Protein AF-A0A1H1GL14-F1 (afdb_monomer_lite)

pLDDT: mean 71.65, std 24.34, range [34.0, 98.81]

Secondary structure (DSSP, 8-state):
----------------------PPPPPPP---------------PPP----------------------------------S-HHHHHHHHHHHHHHHHHGGG----------SS-TTEEEEEETTEEEEEE-TTS----PPPPPPPPEE--EEEEEEEGGGTEEEEEEEESSHHHHHHHHHHHHHHTT-SS-EEEEEEESEEEEEEEETTEEEEEEESSHHHHHHHHHHHHHHTT-SS-EEEEEEEE--EE--

Radius of gyration: 45.16 Å; chains: 1; bounding box: 117×88×80 Å

Foldseek 3Di:
DDDDDDDDDPPPPDPPPPPDPDDDDDDDDDDDDDDDDDDDDDDDDDDDDDDDDDDDDDDDDDDDDDDDDDDDDDDDDDDDDDPVVVVVVVVVVVVVVVVVVVPPDDPPPPPPDPDDPQWDWDDDDPDIDTDGDVPPDPPPPPDPDDWDWQKKKKWWKEQVVQRFIFIDARHRDQVVRQVRRQVRSVVRVHDPIDIQDMDIQWKKWWKDFVPDIHIDIDNDQVVRQVVRQVVCVVVVGHPIDTPDMDHHRIDTPD

Sequence (254 aa):
MDRLIRLAAKVPLANSVFERPARRRPPRPFFNVTRLTLAIAGVIPFSSFAQNANENERQHPQRRGGSKQTGTTKTHSLASNRRDLIVLENLLRSLLVMGAGLLWTGEVHAEGGSCPSGYYPVGGQGTMGCAPLPGSGNQQAPLPPAPQWERRWGAIATDGPNDALGVATDKRSKREASQIAMQDCKSKGGVSCKIDVAYDNQCAAVVVGDGGYNVGNAATVDIAVASGMKTCRDGGLTNCHAYYTACSLPVRIR

Structure (mmCIF, N/CA/C/O backbone):
data_AF-A0A1H1GL14-F1
#
_entry.id   AF-A0A1H1GL14-F1
#
loop_
_atom_site.group_PDB
_atom_site.id
_atom_site.type_symbol
_atom_site.label_atom_id
_atom_site.label_alt_id
_atom_site.label_comp_id
_atom_site.label_asym_id
_atom_site.label_entity_id
_atom_site.label_seq_id
_atom_site.pdbx_PDB_ins_code
_atom_site.Cartn_x
_atom_site.Cartn_y
_atom_site.Cartn_z
_atom_site.occupancy
_atom_site.B_iso_or_equiv
_atom_site.auth_seq_id
_atom_site.auth_comp_id
_atom_site.auth_asym_id
_atom_site.auth_atom_id
_atom_site.pdbx_PDB_model_num
ATOM 1 N N . MET A 1 1 ? -14.575 -54.622 -12.785 1.00 45.69 1 MET A N 1
ATOM 2 C CA . MET A 1 1 ? -13.114 -54.428 -12.707 1.00 45.69 1 MET A CA 1
ATOM 3 C C . MET A 1 1 ? -12.859 -52.945 -12.937 1.00 45.69 1 MET A C 1
ATOM 5 O O . MET A 1 1 ? -13.454 -52.420 -13.865 1.00 45.69 1 MET A O 1
ATOM 9 N N . ASP A 1 2 ? -12.110 -52.325 -12.013 1.00 45.78 2 ASP A N 1
ATOM 10 C CA . ASP A 1 2 ? -11.654 -50.914 -11.905 1.00 45.78 2 ASP A CA 1
ATOM 11 C C . ASP A 1 2 ? -12.734 -49.821 -11.805 1.00 45.78 2 ASP A C 1
ATOM 13 O O . ASP A 1 2 ? -13.469 -49.577 -12.749 1.00 45.78 2 ASP A O 1
ATOM 17 N N . ARG A 1 3 ? -12.996 -49.098 -10.703 1.00 44.38 3 ARG A N 1
ATOM 18 C CA . ARG A 1 3 ? -12.280 -48.679 -9.474 1.00 44.38 3 ARG A CA 1
ATOM 19 C C . ARG A 1 3 ? -11.030 -47.794 -9.670 1.00 44.38 3 ARG A C 1
ATOM 21 O O . ARG A 1 3 ? -9.955 -48.299 -9.943 1.00 44.38 3 ARG A O 1
ATOM 28 N N . LEU A 1 4 ? -11.218 -46.520 -9.277 1.00 46.09 4 LEU A N 1
ATOM 29 C CA . LEU A 1 4 ? -10.314 -45.592 -8.558 1.00 46.09 4 LEU A CA 1
ATOM 30 C C . LEU A 1 4 ? -9.781 -44.364 -9.329 1.00 46.09 4 LEU A C 1
ATOM 32 O O . LEU A 1 4 ? -9.404 -44.456 -10.488 1.00 46.09 4 LEU A O 1
ATOM 36 N N . ILE A 1 5 ? -9.630 -43.263 -8.558 1.00 43.34 5 ILE A N 1
ATOM 37 C CA . ILE A 1 5 ? -8.849 -42.022 -8.807 1.00 43.34 5 ILE A CA 1
ATOM 38 C C . ILE A 1 5 ? -9.656 -40.943 -9.583 1.00 43.34 5 ILE A C 1
ATOM 40 O O . ILE A 1 5 ? -9.925 -41.114 -10.756 1.00 43.34 5 ILE A O 1
ATOM 44 N N . ARG A 1 6 ? -10.117 -39.788 -9.065 1.00 45.19 6 ARG A N 1
ATOM 45 C CA . ARG A 1 6 ? -9.708 -38.875 -7.976 1.00 45.19 6 ARG A CA 1
ATOM 46 C C . ARG A 1 6 ? -10.942 -38.148 -7.410 1.00 45.19 6 ARG A C 1
ATOM 48 O O . ARG A 1 6 ? -11.640 -37.455 -8.147 1.00 45.19 6 ARG A O 1
ATOM 55 N N . LEU A 1 7 ? -11.134 -38.206 -6.091 1.00 40.03 7 LEU A N 1
ATOM 56 C CA . LEU A 1 7 ? -11.800 -37.131 -5.354 1.00 40.03 7 LEU A CA 1
ATOM 57 C C . LEU A 1 7 ? -10.862 -35.915 -5.366 1.00 40.03 7 LEU A C 1
ATOM 59 O O . LEU A 1 7 ? -9.794 -35.959 -4.757 1.00 40.03 7 LEU A O 1
ATOM 63 N N . ALA A 1 8 ? -11.248 -34.836 -6.043 1.00 43.50 8 ALA A N 1
ATOM 64 C CA . ALA A 1 8 ? -10.659 -33.526 -5.799 1.00 43.50 8 ALA A CA 1
ATOM 65 C C . ALA A 1 8 ? -11.376 -32.911 -4.594 1.00 43.50 8 ALA A C 1
ATOM 67 O O . ALA A 1 8 ? -12.577 -32.642 -4.626 1.00 43.50 8 ALA A O 1
ATOM 68 N N . ALA A 1 9 ? -10.618 -32.763 -3.512 1.00 36.88 9 ALA A N 1
ATOM 69 C CA . ALA A 1 9 ? -11.036 -32.187 -2.252 1.00 36.88 9 ALA A CA 1
ATOM 70 C C . ALA A 1 9 ? -11.686 -30.809 -2.455 1.00 36.88 9 ALA A C 1
ATOM 72 O O . ALA A 1 9 ? -11.055 -29.847 -2.891 1.00 36.88 9 ALA A O 1
ATOM 73 N N . LYS A 1 10 ? -12.962 -30.720 -2.085 1.00 39.06 10 LYS A N 1
ATOM 74 C CA . LYS A 1 10 ? -13.626 -29.468 -1.745 1.00 39.06 10 LYS A CA 1
ATOM 75 C C . LYS A 1 10 ? -12.946 -28.967 -0.468 1.00 39.06 10 LYS A C 1
ATOM 77 O O . LYS A 1 10 ? -13.165 -29.542 0.590 1.00 39.06 10 LYS A O 1
ATOM 82 N N . VAL A 1 11 ? -12.083 -27.959 -0.564 1.00 36.91 11 VAL A N 1
ATOM 83 C CA . VAL A 1 11 ? -11.579 -27.244 0.617 1.00 36.91 11 VAL A CA 1
ATOM 84 C C . VAL A 1 11 ? -12.772 -26.497 1.221 1.00 36.91 11 VAL A C 1
ATOM 86 O O . VAL A 1 11 ? -13.319 -25.623 0.543 1.00 36.91 11 VAL A O 1
ATOM 89 N N . PRO A 1 12 ? -13.229 -26.814 2.445 1.00 39.81 12 PRO A N 1
ATOM 90 C CA . PRO A 1 12 ? -14.171 -25.948 3.124 1.00 39.81 12 PRO A CA 1
ATOM 91 C C . PRO A 1 12 ? -13.375 -24.753 3.655 1.00 39.81 12 PRO A C 1
ATOM 93 O O . PRO A 1 12 ? -12.551 -24.890 4.558 1.00 39.81 12 PRO A O 1
ATOM 96 N N . LEU A 1 13 ? -13.604 -23.573 3.076 1.00 43.28 13 LEU A N 1
ATOM 97 C CA . LEU A 1 13 ? -13.304 -22.314 3.751 1.00 43.28 13 LEU A CA 1
ATOM 98 C C . LEU A 1 13 ? -14.154 -22.297 5.023 1.00 43.28 13 LEU A C 1
ATOM 100 O O . LEU A 1 13 ? -15.372 -22.129 4.975 1.00 43.28 13 LEU A O 1
ATOM 104 N N . ALA A 1 14 ? -13.506 -22.576 6.149 1.00 41.88 14 ALA A N 1
ATOM 105 C CA . ALA A 1 14 ? -14.096 -22.472 7.464 1.00 41.88 14 ALA A CA 1
ATOM 106 C C . ALA A 1 14 ? -14.514 -21.014 7.694 1.00 41.88 14 ALA A C 1
ATOM 108 O O . ALA A 1 14 ? -13.683 -20.138 7.921 1.00 41.88 14 ALA A O 1
ATOM 109 N N . ASN A 1 15 ? -15.822 -20.769 7.635 1.00 41.84 15 ASN A N 1
ATOM 110 C CA . ASN A 1 15 ? -16.452 -19.608 8.241 1.00 41.84 15 ASN A CA 1
ATOM 111 C C . ASN A 1 15 ? -16.302 -19.733 9.761 1.00 41.84 15 ASN A C 1
ATOM 113 O O . ASN A 1 15 ? -17.185 -20.248 10.443 1.00 41.84 15 ASN A O 1
ATOM 117 N N . SER A 1 16 ? -15.184 -19.267 10.309 1.00 40.16 16 SER A N 1
ATOM 118 C CA . SER A 1 16 ? -15.118 -18.927 11.726 1.00 40.16 16 SER A CA 1
ATOM 119 C C . SER A 1 16 ? -15.764 -17.555 11.904 1.00 40.16 16 SER A C 1
ATOM 121 O O . SER A 1 16 ? -15.092 -16.522 11.887 1.00 40.16 16 SER A O 1
ATOM 123 N N . VAL A 1 17 ? -17.090 -17.555 12.043 1.00 43.66 17 VAL A N 1
ATOM 124 C CA . VAL A 1 17 ? -17.833 -16.449 12.651 1.00 43.66 17 VAL A CA 1
ATOM 125 C C . VAL A 1 17 ? -17.381 -16.393 14.108 1.00 43.66 17 VAL A C 1
ATOM 127 O O . VAL A 1 17 ? -17.877 -17.114 14.965 1.00 43.66 17 VAL A O 1
ATOM 130 N N . PHE A 1 18 ? -16.344 -15.603 14.369 1.00 34.00 18 PHE A N 1
ATOM 131 C CA . PHE A 1 18 ? -15.931 -15.265 15.721 1.00 34.00 18 PHE A CA 1
ATOM 132 C C . PHE A 1 18 ? -16.788 -14.077 16.158 1.00 34.00 18 PHE A C 1
ATOM 134 O O . PHE A 1 18 ? -16.453 -12.923 15.880 1.00 34.00 18 PHE A O 1
ATOM 141 N N . GLU A 1 19 ? -17.926 -14.362 16.791 1.00 38.59 19 GLU A N 1
ATOM 142 C CA . GLU A 1 19 ? -18.698 -13.365 17.533 1.00 38.59 19 GLU A CA 1
ATOM 143 C C . GLU A 1 19 ? -17.788 -12.763 18.612 1.00 38.59 19 GLU A C 1
ATOM 145 O O . GLU A 1 19 ? -17.478 -13.388 19.628 1.00 38.59 19 GLU A O 1
ATOM 150 N N . ARG A 1 20 ? -17.288 -11.544 18.369 1.00 42.25 20 ARG A N 1
ATOM 151 C CA . ARG A 1 20 ? -16.519 -10.798 19.369 1.00 42.25 20 ARG A CA 1
ATOM 152 C C . ARG A 1 20 ? -17.486 -10.156 20.364 1.00 42.25 20 ARG A C 1
ATOM 154 O O . ARG A 1 20 ? -18.410 -9.465 19.935 1.00 42.25 20 ARG A O 1
ATOM 161 N N . PRO A 1 21 ? -17.251 -10.289 21.679 1.00 39.03 21 PRO A N 1
ATOM 162 C CA . PRO A 1 21 ? -18.040 -9.585 22.676 1.00 39.03 21 PRO A CA 1
ATOM 163 C C . PRO A 1 21 ? -17.803 -8.073 22.566 1.00 39.03 21 PRO A C 1
ATOM 165 O O . PRO A 1 21 ? -16.667 -7.607 22.431 1.00 39.03 21 PRO A O 1
ATOM 168 N N . ALA A 1 22 ? -18.893 -7.307 22.637 1.00 44.31 22 ALA A N 1
ATOM 169 C CA . ALA A 1 22 ? -18.899 -5.851 22.610 1.00 44.31 22 ALA A CA 1
ATOM 170 C C . ALA A 1 22 ? -18.000 -5.273 23.720 1.00 44.31 22 ALA A C 1
ATOM 172 O O . ALA A 1 22 ? -18.361 -5.275 24.900 1.00 44.31 22 ALA A O 1
ATOM 173 N N . ARG A 1 23 ? -16.821 -4.751 23.357 1.00 49.06 23 ARG A N 1
ATOM 174 C CA . ARG A 1 23 ? -15.989 -3.980 24.289 1.00 49.06 23 ARG A CA 1
ATOM 175 C C . ARG A 1 23 ? -16.568 -2.576 24.433 1.00 49.06 23 ARG A C 1
ATOM 177 O O . ARG A 1 23 ? -16.685 -1.830 23.462 1.00 49.06 23 ARG A O 1
ATOM 184 N N . ARG A 1 24 ? -16.917 -2.216 25.668 1.00 42.75 24 ARG A N 1
ATOM 185 C CA . ARG A 1 24 ? -17.293 -0.850 26.049 1.00 42.75 24 ARG A CA 1
ATOM 186 C C . ARG A 1 24 ? -16.090 0.077 25.837 1.00 42.75 24 ARG A C 1
ATOM 188 O O . ARG A 1 24 ? -14.988 -0.233 26.282 1.00 42.75 24 ARG A O 1
ATOM 195 N N . ARG A 1 25 ? -16.307 1.197 25.142 1.00 51.44 25 ARG A N 1
ATOM 196 C CA . ARG A 1 25 ? -15.282 2.219 24.870 1.00 51.44 25 ARG A CA 1
ATOM 197 C C . ARG A 1 25 ? -15.018 3.060 26.131 1.00 51.44 25 ARG A C 1
ATOM 199 O O . ARG A 1 25 ? -15.994 3.469 26.760 1.00 51.44 25 ARG A O 1
ATOM 206 N N . PRO A 1 26 ? -13.760 3.381 26.482 1.00 50.22 26 PRO A N 1
ATOM 207 C CA . PRO A 1 26 ? -13.475 4.450 27.432 1.00 50.22 26 PRO A CA 1
ATOM 208 C C . PRO A 1 26 ? -13.716 5.839 26.797 1.00 50.22 26 PRO A C 1
ATOM 210 O O . PRO A 1 26 ? -13.666 5.977 25.568 1.00 50.22 26 PRO A O 1
ATOM 213 N N . PRO A 1 27 ? -14.001 6.873 27.609 1.00 45.81 27 PRO A N 1
ATOM 214 C CA . PRO A 1 27 ? -14.231 8.233 27.128 1.00 45.81 27 PRO A CA 1
ATOM 215 C C . PRO A 1 27 ? -12.944 8.872 26.582 1.00 45.81 27 PRO A C 1
ATOM 217 O O . PRO A 1 27 ? -11.851 8.670 27.107 1.00 45.81 27 PRO A O 1
ATOM 220 N N . ARG A 1 28 ? -13.091 9.660 25.511 1.00 50.72 28 ARG A N 1
ATOM 221 C CA . ARG A 1 28 ? -12.008 10.413 24.854 1.00 50.72 28 ARG A CA 1
ATOM 222 C C . ARG A 1 28 ? -11.487 11.526 25.779 1.00 50.72 28 ARG A C 1
ATOM 224 O O . ARG A 1 28 ? -12.322 12.255 26.316 1.00 50.72 28 ARG A O 1
ATOM 231 N N . PRO A 1 29 ? -10.168 11.758 25.907 1.00 45.28 29 PRO A N 1
ATOM 232 C CA . PRO A 1 29 ? -9.681 13.016 26.452 1.00 45.28 29 PRO A CA 1
ATOM 233 C C . PRO A 1 29 ? -9.793 14.122 25.392 1.00 45.28 29 PRO A C 1
ATOM 235 O O . PRO A 1 29 ? -9.423 13.954 24.228 1.00 45.28 29 PRO A O 1
ATOM 238 N N . PHE A 1 30 ? -10.344 15.256 25.813 1.00 43.34 30 PHE A N 1
ATOM 239 C CA . PHE A 1 30 ? -10.385 16.504 25.062 1.00 43.34 30 PHE A CA 1
ATOM 240 C C . PHE A 1 30 ? -8.952 17.008 24.828 1.00 43.34 30 PHE A C 1
ATOM 242 O O . PHE A 1 30 ? -8.265 17.388 25.774 1.00 43.34 30 PHE A O 1
ATOM 249 N N . PHE A 1 31 ? -8.502 17.041 23.573 1.00 39.16 31 PHE A N 1
ATOM 250 C CA . PHE A 1 31 ? -7.295 17.774 23.194 1.00 39.16 31 PHE A CA 1
ATOM 251 C C . PHE A 1 31 ? -7.600 19.274 23.228 1.00 39.16 31 PHE A C 1
ATOM 253 O O . PHE A 1 31 ? -8.257 19.813 22.339 1.00 39.16 31 PHE A O 1
ATOM 260 N N . ASN A 1 32 ? -7.140 19.942 24.284 1.00 34.41 32 ASN A N 1
ATOM 261 C CA . ASN A 1 32 ? -7.149 21.394 24.385 1.00 34.41 32 ASN A CA 1
ATOM 262 C C . ASN A 1 32 ? -5.894 21.935 23.684 1.00 34.41 32 ASN A C 1
ATOM 264 O O . ASN A 1 32 ? -4.775 21.738 24.155 1.00 34.41 32 ASN A O 1
ATOM 268 N N . VAL A 1 33 ? -6.076 22.575 22.530 1.00 43.97 33 VAL A N 1
ATOM 269 C CA . VAL A 1 33 ? -4.992 23.169 21.740 1.00 43.97 33 VAL A CA 1
ATOM 270 C C . VAL A 1 33 ? -4.862 24.633 22.147 1.00 43.97 33 VAL A C 1
ATOM 272 O O . VAL A 1 33 ? -5.429 25.508 21.503 1.00 43.97 33 VAL A O 1
ATOM 275 N N . THR A 1 34 ? -4.147 24.919 23.237 1.00 40.31 34 THR A N 1
ATOM 276 C CA . THR A 1 34 ? -3.827 26.308 23.593 1.00 40.31 34 THR A CA 1
ATOM 277 C C . THR A 1 34 ? -2.407 26.439 24.145 1.00 40.31 34 THR A C 1
ATOM 279 O O . THR A 1 34 ? -2.111 25.953 25.229 1.00 40.31 34 THR A O 1
ATOM 282 N N . ARG A 1 35 ? -1.587 27.196 23.399 1.00 44.53 35 ARG A N 1
ATOM 283 C CA . ARG A 1 35 ? -0.352 27.905 23.793 1.00 44.53 35 ARG A CA 1
ATOM 284 C C . ARG A 1 35 ? 0.859 27.085 24.260 1.00 44.53 35 ARG A C 1
ATOM 286 O O . ARG A 1 35 ? 0.954 26.704 25.417 1.00 44.53 35 ARG A O 1
ATOM 293 N N . LEU A 1 36 ? 1.900 27.093 23.423 1.00 37.19 36 LEU A N 1
ATOM 294 C CA . LEU A 1 36 ? 3.250 27.414 23.897 1.00 37.19 36 LEU A CA 1
ATOM 295 C C . LEU A 1 36 ? 4.074 28.073 22.777 1.00 37.19 36 LEU A C 1
ATOM 297 O O . LEU A 1 36 ? 4.782 27.426 22.014 1.00 37.19 36 LEU A O 1
ATOM 301 N N . THR A 1 37 ? 3.949 29.393 22.659 1.00 45.41 37 THR A N 1
ATOM 302 C CA . THR A 1 37 ? 4.993 30.245 22.080 1.00 45.41 37 THR A CA 1
ATOM 303 C C . THR A 1 37 ? 6.067 30.442 23.141 1.00 45.41 37 THR A C 1
ATOM 305 O O . THR A 1 37 ? 5.785 31.067 24.164 1.00 45.41 37 THR A O 1
ATOM 308 N N . LEU A 1 38 ? 7.285 29.958 22.900 1.00 45.41 38 LEU A N 1
ATOM 309 C CA . LEU A 1 38 ? 8.457 30.425 23.632 1.00 45.41 38 LEU A CA 1
ATOM 310 C C . LEU A 1 38 ? 9.633 30.617 22.675 1.00 45.41 38 LEU A C 1
ATOM 312 O O . LEU A 1 38 ? 10.034 29.715 21.944 1.00 45.41 38 LEU A O 1
ATOM 316 N N . ALA A 1 39 ? 10.113 31.854 22.673 1.00 43.16 39 ALA A N 1
ATOM 317 C CA . ALA A 1 39 ? 11.247 32.351 21.927 1.00 43.16 39 ALA A CA 1
ATOM 318 C C . ALA A 1 39 ? 12.559 31.755 22.445 1.00 43.16 39 ALA A C 1
ATOM 320 O O . ALA A 1 39 ? 12.773 31.717 23.654 1.00 43.16 39 ALA A O 1
ATOM 321 N N . ILE A 1 40 ? 13.471 31.411 21.534 1.00 47.56 40 ILE A N 1
ATOM 322 C CA . ILE A 1 40 ? 14.910 31.426 21.811 1.00 47.56 40 ILE A CA 1
ATOM 323 C C . ILE A 1 40 ? 15.598 32.102 20.624 1.00 47.56 40 ILE A C 1
ATOM 325 O O . ILE A 1 40 ? 15.769 31.522 19.554 1.00 47.56 40 ILE A O 1
ATOM 329 N N . ALA A 1 41 ? 15.955 33.367 20.835 1.00 41.12 41 ALA A N 1
ATOM 330 C CA . ALA A 1 41 ? 17.013 34.045 20.107 1.00 41.12 41 ALA A CA 1
ATOM 331 C C . ALA A 1 41 ? 18.356 33.486 20.600 1.00 41.12 41 ALA A C 1
ATOM 333 O O . ALA A 1 41 ? 18.566 33.363 21.806 1.00 41.12 41 ALA A O 1
ATOM 334 N N . GLY A 1 42 ? 19.257 33.137 19.684 1.00 39.47 42 GLY A N 1
ATOM 335 C CA . GLY A 1 42 ? 20.546 32.544 20.035 1.00 39.47 42 GLY A CA 1
ATOM 336 C C . GLY A 1 42 ? 21.455 32.426 18.824 1.00 39.47 42 GLY A C 1
ATOM 337 O O . GLY A 1 42 ? 21.549 31.378 18.198 1.00 39.47 42 GLY A O 1
ATOM 338 N N . VAL A 1 43 ? 22.076 33.550 18.490 1.00 43.22 43 VAL A N 1
ATOM 339 C CA . VAL A 1 43 ? 23.141 33.740 17.504 1.00 43.22 43 VAL A CA 1
ATOM 340 C C . VAL A 1 43 ? 24.323 32.807 17.799 1.00 43.22 43 VAL A C 1
ATOM 342 O O . VAL A 1 43 ? 24.851 32.850 18.906 1.00 43.22 43 VAL A O 1
ATOM 345 N N . ILE A 1 44 ? 24.791 32.031 16.813 1.00 44.88 44 ILE A N 1
ATOM 346 C CA . ILE A 1 44 ? 26.154 31.469 16.808 1.00 44.88 44 ILE A CA 1
ATOM 347 C C . ILE A 1 44 ? 26.746 31.647 15.396 1.00 44.88 44 ILE A C 1
ATOM 349 O O . ILE A 1 44 ? 26.102 31.254 14.420 1.00 44.88 44 ILE A O 1
ATOM 353 N N . PRO A 1 45 ? 27.926 32.284 15.263 1.00 43.97 45 PRO A N 1
ATOM 3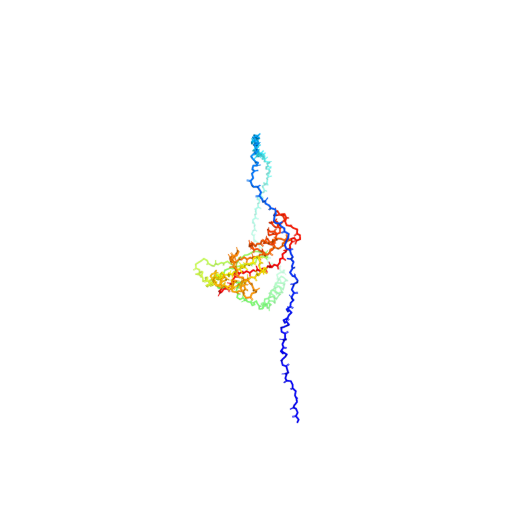54 C CA . PRO A 1 45 ? 28.500 32.666 13.980 1.00 43.97 45 PRO A CA 1
ATOM 355 C C . PRO A 1 45 ? 29.188 31.501 13.258 1.00 43.97 45 PRO A C 1
ATOM 357 O O . PRO A 1 45 ? 29.737 30.583 13.865 1.00 43.97 45 PRO A O 1
ATOM 360 N N . PHE A 1 46 ? 29.171 31.607 11.930 1.00 40.81 46 PHE A N 1
ATOM 361 C CA . PHE A 1 46 ? 29.962 30.832 10.983 1.00 40.81 46 PHE A CA 1
ATOM 362 C C . PHE A 1 46 ? 31.461 31.056 11.226 1.00 40.81 46 PHE A C 1
ATOM 364 O O . PHE A 1 46 ? 31.958 32.168 11.047 1.00 40.81 46 PHE A O 1
ATOM 371 N N . SER A 1 47 ? 32.180 29.989 11.570 1.00 43.25 47 SER A N 1
ATOM 372 C CA . SER A 1 47 ? 33.643 29.966 11.587 1.00 43.25 47 SER A CA 1
ATOM 373 C C . SER A 1 47 ? 34.156 29.215 10.362 1.00 43.25 47 SER A C 1
ATOM 375 O O . SER A 1 47 ? 33.854 28.040 10.160 1.00 43.25 47 SER A O 1
ATOM 377 N N . SER A 1 48 ? 34.924 29.941 9.557 1.00 42.47 48 SER A N 1
ATOM 378 C CA . SER A 1 48 ? 35.684 29.532 8.382 1.00 42.47 48 SER A CA 1
ATOM 379 C C . SER A 1 48 ? 36.451 28.215 8.532 1.00 42.47 48 SER A C 1
ATOM 381 O O . SER A 1 48 ? 37.155 28.009 9.516 1.00 42.47 48 SER A O 1
ATOM 383 N N . PHE A 1 49 ? 36.433 27.396 7.479 1.00 41.22 49 PHE A N 1
ATOM 384 C CA . PHE A 1 49 ? 37.475 26.407 7.204 1.00 41.22 49 PHE A CA 1
ATOM 385 C C . PHE A 1 49 ? 37.881 26.532 5.733 1.00 41.22 49 PHE A C 1
ATOM 387 O O . PHE A 1 49 ? 37.199 26.044 4.835 1.00 41.22 49 PHE A O 1
ATOM 394 N N . ALA A 1 50 ? 38.982 27.237 5.490 1.00 42.16 50 ALA A N 1
ATOM 395 C CA . ALA A 1 50 ? 39.661 27.284 4.205 1.00 42.16 50 ALA A CA 1
ATOM 396 C C . ALA A 1 50 ? 41.163 27.386 4.468 1.00 42.16 50 ALA A C 1
ATOM 398 O O . ALA A 1 50 ? 41.631 28.441 4.877 1.00 42.16 50 ALA A O 1
ATOM 399 N N . GLN A 1 51 ? 41.894 26.295 4.241 1.00 45.38 51 GLN A N 1
ATOM 400 C CA . GLN A 1 51 ? 43.327 26.292 3.938 1.00 45.38 51 GLN A CA 1
ATOM 401 C C . GLN A 1 51 ? 43.746 24.873 3.550 1.00 45.38 51 GLN A C 1
ATOM 403 O O . GLN A 1 51 ? 43.781 23.976 4.387 1.00 45.38 51 GLN A O 1
ATOM 408 N N . ASN A 1 52 ? 44.082 24.672 2.276 1.00 37.38 52 ASN A N 1
ATOM 409 C CA . ASN A 1 52 ? 45.096 23.692 1.909 1.00 37.38 52 ASN A CA 1
ATOM 410 C C . ASN A 1 52 ? 45.715 24.095 0.567 1.00 37.38 52 ASN A C 1
ATOM 412 O O . ASN A 1 52 ? 45.161 23.843 -0.499 1.00 37.38 52 ASN A O 1
ATOM 416 N N . ALA A 1 53 ? 46.855 24.770 0.648 1.00 47.12 53 ALA A N 1
ATOM 417 C CA . ALA A 1 53 ? 47.797 24.939 -0.442 1.00 47.12 53 ALA A CA 1
ATOM 418 C C . ALA A 1 53 ? 49.176 24.703 0.173 1.00 47.12 53 ALA A C 1
ATOM 420 O O . ALA A 1 53 ? 49.561 25.404 1.107 1.00 47.12 53 ALA A O 1
ATOM 421 N N . ASN A 1 54 ? 49.878 23.676 -0.297 1.00 47.84 54 ASN A N 1
ATOM 422 C CA . ASN A 1 54 ? 51.289 23.502 0.003 1.00 47.84 54 ASN A CA 1
ATOM 423 C C . ASN A 1 54 ? 51.999 23.044 -1.272 1.00 47.84 54 ASN A C 1
ATOM 425 O O . ASN A 1 54 ? 51.784 21.934 -1.761 1.00 47.84 54 ASN A O 1
ATOM 429 N N . GLU A 1 55 ? 52.786 23.964 -1.817 1.00 51.41 55 GLU A N 1
ATOM 430 C CA . GLU A 1 55 ? 53.803 23.761 -2.840 1.00 51.41 55 GLU A CA 1
ATOM 431 C C . GLU A 1 55 ? 55.007 23.036 -2.235 1.00 51.41 55 GLU A C 1
ATOM 433 O O . GLU A 1 55 ? 55.420 23.346 -1.119 1.00 51.41 55 GLU A O 1
ATOM 438 N N . ASN A 1 56 ? 55.659 22.157 -3.000 1.00 42.06 56 ASN A N 1
ATOM 439 C CA . ASN A 1 56 ? 57.120 22.157 -2.986 1.00 42.06 56 ASN A CA 1
ATOM 440 C C . ASN A 1 56 ? 57.709 21.504 -4.239 1.00 42.06 56 ASN A C 1
ATOM 442 O O . ASN A 1 56 ? 57.506 20.320 -4.508 1.00 42.06 56 ASN A O 1
ATOM 446 N N . GLU A 1 57 ? 58.489 22.299 -4.961 1.00 46.06 57 GLU A N 1
ATOM 447 C CA . GLU A 1 57 ? 59.474 21.869 -5.943 1.00 46.06 57 GLU A CA 1
ATOM 448 C C . GLU A 1 57 ? 60.704 21.232 -5.267 1.00 46.06 57 GLU A C 1
ATOM 450 O O . GLU A 1 57 ? 61.057 21.593 -4.141 1.00 46.06 57 GLU A O 1
ATOM 455 N N . ARG A 1 58 ? 61.451 20.384 -5.996 1.00 43.91 58 ARG A N 1
ATOM 456 C CA . ARG A 1 58 ? 62.905 20.574 -6.206 1.00 43.91 58 ARG A CA 1
ATOM 457 C C . ARG A 1 58 ? 63.529 19.571 -7.189 1.00 43.91 58 ARG A C 1
ATOM 459 O O . ARG A 1 58 ? 63.071 18.448 -7.354 1.00 43.91 58 ARG A O 1
ATOM 466 N N . GLN A 1 59 ? 64.583 20.056 -7.847 1.00 40.53 59 GLN A N 1
ATOM 467 C CA . GLN A 1 59 ? 65.217 19.612 -9.095 1.00 40.53 59 GLN A CA 1
ATOM 468 C C . GLN A 1 59 ? 66.530 18.797 -8.915 1.00 40.53 59 GLN A C 1
ATOM 470 O O . GLN A 1 59 ? 67.209 18.955 -7.905 1.00 40.53 59 GLN A O 1
ATOM 475 N N . HIS A 1 60 ? 66.941 18.119 -10.014 1.00 40.44 60 HIS A N 1
ATOM 476 C CA . HIS A 1 60 ? 68.322 17.829 -10.521 1.00 40.44 60 HIS A CA 1
ATOM 477 C C . HIS A 1 60 ? 69.242 16.787 -9.807 1.00 40.44 60 HIS A C 1
ATOM 479 O O . HIS A 1 60 ? 68.976 16.475 -8.653 1.00 40.44 60 HIS A O 1
ATOM 485 N N . PRO A 1 61 ? 70.378 16.284 -10.398 1.00 53.84 61 PRO A N 1
ATOM 486 C CA . PRO A 1 61 ? 70.935 16.378 -11.771 1.00 53.84 61 PRO A CA 1
ATOM 487 C C . PRO A 1 61 ? 71.591 15.092 -12.398 1.00 53.84 61 PRO A C 1
ATOM 489 O O . PRO A 1 61 ? 71.628 14.008 -11.832 1.00 53.84 61 PRO A O 1
ATOM 492 N N . GLN A 1 62 ? 72.124 15.308 -13.614 1.00 45.84 62 GLN A N 1
ATOM 493 C CA . GLN A 1 62 ? 72.879 14.508 -14.611 1.00 45.84 62 GLN A CA 1
ATOM 494 C C . GLN A 1 62 ? 74.139 13.698 -14.202 1.00 45.84 62 GLN A C 1
ATOM 496 O O . GLN A 1 62 ? 74.828 14.078 -13.258 1.00 45.84 62 GLN A O 1
ATOM 501 N N . ARG A 1 63 ? 74.590 12.768 -15.087 1.00 39.81 63 ARG A N 1
ATOM 502 C CA . ARG A 1 63 ? 76.024 12.582 -15.465 1.00 39.81 63 ARG A CA 1
ATOM 503 C C . ARG A 1 63 ? 76.280 11.838 -16.802 1.00 39.81 63 ARG A C 1
ATOM 505 O O . ARG A 1 63 ? 75.430 11.117 -17.301 1.00 39.81 63 ARG A O 1
ATOM 512 N N . ARG A 1 64 ? 77.480 12.105 -17.351 1.00 41.88 64 ARG A N 1
ATOM 513 C CA . ARG A 1 64 ? 78.039 11.940 -18.720 1.00 41.88 64 ARG A CA 1
ATOM 514 C C . ARG A 1 64 ? 78.742 10.597 -19.026 1.00 41.88 64 ARG A C 1
ATOM 516 O O . ARG A 1 64 ? 79.301 9.995 -18.117 1.00 41.88 64 ARG A O 1
ATOM 523 N N . GLY A 1 65 ? 78.944 10.346 -20.333 1.00 35.28 65 GLY A N 1
ATOM 524 C CA . GLY A 1 65 ? 80.151 9.741 -20.960 1.00 35.28 65 GLY A CA 1
ATOM 525 C C . GLY A 1 65 ? 79.818 8.584 -21.923 1.00 35.28 65 GLY A C 1
ATOM 526 O O . GLY A 1 65 ? 78.978 7.774 -21.578 1.00 35.28 65 GLY A O 1
ATOM 527 N N . GLY A 1 66 ? 80.356 8.387 -23.136 1.00 34.75 66 GLY A N 1
ATOM 528 C CA . GLY A 1 66 ? 81.369 9.056 -23.962 1.00 34.75 66 GLY A CA 1
ATOM 529 C C . GLY A 1 66 ? 82.312 8.023 -24.632 1.00 34.75 66 GLY A C 1
ATOM 530 O O . GLY A 1 66 ? 82.976 7.305 -23.897 1.00 34.75 66 GLY A O 1
ATOM 531 N N . SER A 1 67 ? 82.467 8.058 -25.978 1.00 34.72 67 SER A N 1
ATOM 532 C CA . SER A 1 67 ? 83.600 7.500 -26.791 1.00 34.72 67 SER A CA 1
ATOM 533 C C . SER A 1 67 ? 83.614 5.965 -27.057 1.00 34.72 67 SER A C 1
ATOM 535 O O . SER A 1 67 ? 83.247 5.215 -26.171 1.00 34.72 67 SER A O 1
ATOM 537 N N . LYS A 1 68 ? 84.068 5.360 -28.178 1.00 36.22 68 LYS A N 1
ATOM 538 C CA . LYS A 1 68 ? 84.688 5.787 -29.456 1.00 36.22 68 LYS A CA 1
ATOM 539 C C . LYS A 1 68 ? 84.673 4.616 -30.479 1.00 36.22 68 LYS A C 1
ATOM 541 O O . LYS A 1 68 ? 84.546 3.459 -30.100 1.00 36.22 68 LYS A O 1
ATOM 546 N N . GLN A 1 69 ? 84.835 4.965 -31.757 1.00 42.59 69 GLN A N 1
ATOM 547 C CA . GLN A 1 69 ? 84.912 4.130 -32.973 1.00 42.59 69 GLN A CA 1
ATOM 548 C C . GLN A 1 69 ? 86.234 3.341 -33.104 1.00 42.59 69 GLN A C 1
ATOM 550 O O . GLN A 1 69 ? 87.228 3.795 -32.548 1.00 42.59 69 GLN A O 1
ATOM 555 N N . THR A 1 70 ? 86.264 2.281 -33.932 1.00 35.28 70 THR A N 1
ATOM 556 C CA . THR A 1 70 ? 87.063 2.181 -35.188 1.00 35.28 70 THR A CA 1
ATOM 557 C C . THR A 1 70 ? 86.879 0.818 -35.879 1.00 35.28 70 THR A C 1
ATOM 559 O O . THR A 1 70 ? 86.891 -0.230 -35.243 1.00 35.28 70 THR A O 1
ATOM 562 N N . GLY A 1 71 ? 86.726 0.834 -37.207 1.00 39.47 71 GLY A N 1
ATOM 563 C CA . GLY A 1 71 ? 86.844 -0.339 -38.078 1.00 39.47 71 GLY A CA 1
ATOM 564 C C . GLY A 1 71 ? 88.154 -0.311 -38.867 1.00 39.47 71 GLY A C 1
ATOM 565 O O . GLY A 1 71 ? 88.811 0.725 -38.926 1.00 39.47 71 GLY A O 1
ATOM 566 N N . THR A 1 72 ? 88.527 -1.428 -39.492 1.00 36.03 72 THR A N 1
ATOM 567 C CA . THR A 1 72 ? 89.330 -1.456 -40.729 1.00 36.03 72 THR A CA 1
ATOM 568 C C . THR A 1 72 ? 89.285 -2.845 -41.369 1.00 36.03 72 THR A C 1
ATOM 570 O O . THR A 1 72 ? 89.527 -3.869 -40.739 1.00 36.03 72 THR A O 1
ATOM 573 N N . THR A 1 73 ? 88.946 -2.835 -42.650 1.00 44.50 73 THR A N 1
ATOM 574 C CA . THR A 1 73 ? 88.937 -3.911 -43.641 1.00 44.50 73 THR A CA 1
ATOM 575 C C . THR A 1 73 ? 90.354 -4.289 -44.073 1.00 44.50 73 THR A C 1
ATOM 577 O O . THR A 1 73 ? 91.213 -3.414 -44.173 1.00 44.50 73 THR A O 1
ATOM 580 N N . LYS A 1 74 ? 90.580 -5.554 -44.459 1.00 38.00 74 LYS A N 1
ATOM 581 C CA . LYS A 1 74 ? 91.542 -5.896 -45.521 1.00 38.00 74 LYS A CA 1
ATOM 582 C C . LYS A 1 74 ? 91.281 -7.270 -46.141 1.00 38.00 74 LYS A C 1
ATOM 584 O O . LYS A 1 74 ? 90.762 -8.184 -45.514 1.00 38.00 74 LYS A O 1
ATOM 589 N N . THR A 1 75 ? 91.605 -7.314 -47.423 1.00 38.72 75 THR A N 1
ATOM 590 C CA . THR A 1 75 ? 91.168 -8.192 -48.509 1.00 38.72 75 THR A CA 1
ATOM 591 C C . THR A 1 75 ? 92.059 -9.418 -48.746 1.00 38.72 75 THR A C 1
ATOM 593 O O . THR A 1 75 ? 93.267 -9.349 -48.557 1.00 38.72 75 THR A O 1
ATOM 596 N N . HIS A 1 76 ? 91.408 -10.487 -49.224 1.00 44.53 76 HIS A N 1
ATOM 597 C CA . HIS A 1 76 ? 91.833 -11.633 -50.051 1.00 44.53 76 HIS A CA 1
ATOM 598 C C . HIS A 1 76 ? 93.326 -11.942 -50.274 1.00 44.53 76 HIS A C 1
ATOM 600 O O . HIS A 1 76 ? 94.069 -11.135 -50.824 1.00 44.53 76 HIS A O 1
ATOM 606 N N . SER A 1 77 ? 93.682 -13.218 -50.072 1.00 38.59 77 SER A N 1
ATOM 607 C CA . SER A 1 77 ? 94.682 -13.903 -50.900 1.00 38.59 77 SER A CA 1
ATOM 608 C C . SER A 1 77 ? 94.371 -15.406 -50.993 1.00 38.59 77 SER A C 1
ATOM 610 O O . SER A 1 77 ? 94.192 -16.074 -49.976 1.00 38.59 77 SER A O 1
ATOM 612 N N . LEU A 1 78 ? 94.246 -15.907 -52.225 1.00 47.09 78 LEU A N 1
ATOM 613 C CA . LEU A 1 78 ? 94.050 -17.314 -52.587 1.00 47.09 78 LEU A CA 1
ATOM 614 C C . LEU A 1 78 ? 95.409 -18.025 -52.593 1.00 47.09 78 LEU A C 1
ATOM 616 O O . LEU A 1 78 ? 96.296 -17.645 -53.352 1.00 47.09 78 LEU A O 1
ATOM 620 N N . ALA A 1 79 ? 95.551 -19.083 -51.796 1.00 43.50 79 ALA A N 1
ATOM 621 C CA . ALA A 1 79 ? 96.657 -20.030 -51.902 1.00 43.50 79 ALA A CA 1
ATOM 622 C C . ALA A 1 79 ? 96.119 -21.457 -51.722 1.00 43.50 79 ALA A C 1
ATOM 624 O O . ALA A 1 79 ? 95.777 -21.884 -50.622 1.00 43.50 79 ALA A O 1
ATOM 625 N N . SER A 1 80 ? 96.021 -22.155 -52.853 1.00 63.69 80 SER A N 1
ATOM 626 C CA . SER A 1 80 ? 95.666 -23.569 -53.002 1.00 63.69 80 SER A CA 1
ATOM 627 C C . SER A 1 80 ? 96.634 -24.468 -52.227 1.00 63.69 80 SER A C 1
ATOM 629 O O . SER A 1 80 ? 97.841 -24.412 -52.473 1.00 63.69 80 SER A O 1
ATOM 631 N N . ASN A 1 81 ? 96.130 -25.287 -51.290 1.00 58.03 81 ASN A N 1
ATOM 632 C CA . ASN A 1 81 ? 96.894 -26.407 -50.727 1.00 58.03 81 ASN A CA 1
ATOM 633 C C . ASN A 1 81 ? 96.030 -27.360 -49.875 1.00 58.03 81 ASN A C 1
ATOM 635 O O . ASN A 1 81 ? 95.647 -26.982 -48.773 1.00 58.03 81 ASN A O 1
ATOM 639 N N . ARG A 1 82 ? 95.795 -28.594 -50.371 1.00 57.53 82 ARG A N 1
ATOM 640 C CA . ARG A 1 82 ? 95.382 -29.893 -49.743 1.00 57.53 82 ARG A CA 1
ATOM 641 C C . ARG A 1 82 ? 94.389 -29.961 -48.556 1.00 57.53 82 ARG A C 1
ATOM 643 O O . ARG A 1 82 ? 93.964 -31.059 -48.213 1.00 57.53 82 ARG A O 1
ATOM 650 N N . ARG A 1 83 ? 93.974 -28.853 -47.950 1.00 54.69 83 ARG A N 1
ATOM 651 C CA . ARG A 1 83 ? 92.966 -28.744 -46.882 1.00 54.69 83 ARG A CA 1
ATOM 652 C C . ARG A 1 83 ? 91.543 -28.703 -47.449 1.00 54.69 83 ARG A C 1
ATOM 654 O O . ARG A 1 83 ? 90.595 -29.005 -46.731 1.00 54.69 83 ARG A O 1
ATOM 661 N N . ASP A 1 84 ? 91.415 -28.415 -48.744 1.00 53.66 84 ASP A N 1
ATOM 662 C CA . ASP A 1 84 ? 90.136 -28.277 -49.445 1.00 53.66 84 ASP A CA 1
ATOM 663 C C . ASP A 1 84 ? 89.346 -29.592 -49.531 1.00 53.66 84 ASP A C 1
ATOM 665 O O . ASP A 1 84 ? 88.121 -29.562 -49.529 1.00 53.66 84 ASP A O 1
ATOM 669 N N . LEU A 1 85 ? 90.012 -30.756 -49.512 1.00 54.84 85 LEU A N 1
ATOM 670 C CA . LEU A 1 85 ? 89.323 -32.052 -49.588 1.00 54.84 85 LEU A CA 1
ATOM 671 C C . LEU A 1 85 ? 88.536 -32.389 -48.303 1.00 54.84 85 LEU A C 1
ATOM 673 O O . LEU A 1 85 ? 87.446 -32.944 -48.380 1.00 54.84 85 LEU A O 1
ATOM 677 N N . ILE A 1 86 ? 89.053 -32.011 -47.126 1.00 60.62 86 ILE A N 1
ATOM 678 C CA . ILE A 1 86 ? 88.398 -32.258 -45.823 1.00 60.62 86 ILE A CA 1
ATOM 679 C C . ILE A 1 86 ? 87.284 -31.230 -45.577 1.00 60.62 86 ILE A C 1
ATOM 681 O O . ILE A 1 86 ? 86.223 -31.554 -45.043 1.00 60.62 86 ILE A O 1
ATOM 685 N N . VAL A 1 87 ? 87.507 -29.981 -45.999 1.00 63.12 87 VAL A N 1
ATOM 686 C CA . VAL A 1 87 ? 86.492 -28.920 -45.935 1.00 63.12 87 VAL A CA 1
ATOM 687 C C . VAL A 1 87 ? 85.319 -29.246 -46.865 1.00 63.12 87 VAL A C 1
ATOM 689 O O . VAL A 1 87 ? 84.176 -29.020 -46.480 1.00 63.12 87 VAL A O 1
ATOM 692 N N . LEU A 1 88 ? 85.569 -29.857 -48.030 1.00 62.16 88 LEU A N 1
ATOM 693 C CA . LEU A 1 88 ? 84.523 -30.292 -48.959 1.00 62.16 88 LEU A CA 1
ATOM 694 C C . LEU A 1 88 ? 83.648 -31.425 -48.391 1.00 62.16 88 LEU A C 1
ATOM 696 O O . LEU A 1 88 ? 82.427 -31.347 -48.509 1.00 62.16 88 LEU A O 1
ATOM 700 N N . GLU A 1 89 ? 84.223 -32.432 -47.719 1.00 67.31 89 GLU A N 1
ATOM 701 C CA . GLU A 1 89 ? 83.427 -33.484 -47.057 1.00 67.31 89 GLU A CA 1
ATOM 702 C C . GLU A 1 89 ? 82.577 -32.938 -45.900 1.00 67.31 89 GLU A C 1
ATOM 704 O O . GLU A 1 89 ? 81.408 -33.304 -45.755 1.00 67.31 89 GLU A O 1
ATOM 709 N N . ASN A 1 90 ? 83.125 -32.017 -45.101 1.00 62.94 90 ASN A N 1
ATOM 710 C CA . ASN A 1 90 ? 82.380 -31.372 -44.019 1.00 62.94 90 ASN A CA 1
ATOM 711 C C . ASN A 1 90 ? 81.304 -30.405 -44.541 1.00 62.94 90 ASN A C 1
ATOM 713 O O . ASN A 1 90 ? 80.239 -30.300 -43.929 1.00 62.94 90 ASN A O 1
ATOM 717 N N . LEU A 1 91 ? 81.527 -29.745 -45.682 1.00 68.12 91 LEU A N 1
ATOM 718 C CA . LEU A 1 91 ? 80.515 -28.933 -46.366 1.00 68.12 91 LEU A CA 1
ATOM 719 C C . LEU A 1 91 ? 79.387 -29.798 -46.939 1.00 68.12 91 LEU A C 1
ATOM 721 O O . LEU A 1 91 ? 78.222 -29.448 -46.774 1.00 68.12 91 LEU A O 1
ATOM 725 N N . LEU A 1 92 ? 79.702 -30.953 -47.533 1.00 70.25 92 LEU A N 1
ATOM 726 C CA . LEU A 1 92 ? 78.707 -31.916 -48.022 1.00 70.25 92 LEU A CA 1
ATOM 727 C C . LEU A 1 92 ? 77.869 -32.510 -46.884 1.00 70.25 92 LEU A C 1
ATOM 729 O O . LEU A 1 92 ? 76.646 -32.586 -46.997 1.00 70.25 92 LEU A O 1
ATOM 733 N N . ARG A 1 93 ? 78.493 -32.865 -45.753 1.00 71.75 93 ARG A N 1
ATOM 734 C CA . ARG A 1 93 ? 77.769 -33.314 -44.551 1.00 71.75 93 ARG A CA 1
ATOM 735 C C . ARG A 1 93 ? 76.903 -32.203 -43.956 1.00 71.75 93 ARG A C 1
ATOM 737 O O . ARG A 1 93 ? 75.767 -32.467 -43.579 1.00 71.75 93 ARG A O 1
ATOM 744 N N . SER A 1 94 ? 77.394 -30.963 -43.930 1.00 67.00 94 SER A N 1
ATOM 745 C CA . SER A 1 94 ? 76.619 -29.805 -43.461 1.00 67.00 94 SER A CA 1
ATOM 746 C C . SER A 1 94 ? 75.427 -29.505 -44.374 1.00 67.00 94 SER A C 1
ATOM 748 O O . SER A 1 94 ? 74.342 -29.216 -43.880 1.00 67.00 94 SER A O 1
ATOM 750 N N . LEU A 1 95 ? 75.589 -29.638 -45.694 1.00 69.06 95 LEU A N 1
ATOM 751 C CA . LEU A 1 95 ? 74.500 -29.499 -46.664 1.00 69.06 95 LEU A CA 1
ATOM 752 C C . LEU A 1 95 ? 73.458 -30.616 -46.527 1.00 69.06 95 LEU A C 1
ATOM 754 O O . LEU A 1 95 ? 72.267 -30.333 -46.605 1.00 69.06 95 LEU A O 1
ATOM 758 N N . LEU A 1 96 ? 73.873 -31.859 -46.261 1.00 66.81 96 LEU A N 1
ATOM 759 C CA . LEU A 1 96 ? 72.947 -32.971 -46.014 1.00 66.81 96 LEU A CA 1
ATOM 760 C C . LEU A 1 96 ? 72.172 -32.811 -44.695 1.00 66.81 96 LEU A C 1
ATOM 762 O O . LEU A 1 96 ? 70.974 -33.080 -44.664 1.00 66.81 96 LEU A O 1
ATOM 766 N N . VAL A 1 97 ? 72.810 -32.319 -43.627 1.00 66.06 97 VAL A N 1
ATOM 767 C CA . VAL A 1 97 ? 72.140 -32.050 -42.338 1.00 66.06 97 VAL A CA 1
ATOM 768 C C . VAL A 1 97 ? 71.197 -30.841 -42.433 1.00 66.06 97 VAL A C 1
ATOM 770 O O . VAL A 1 97 ? 70.086 -30.893 -41.912 1.00 66.06 97 VAL A O 1
ATOM 773 N N . MET A 1 98 ? 71.581 -29.785 -43.158 1.00 62.38 98 MET A N 1
ATOM 774 C CA . MET A 1 98 ? 70.706 -28.637 -43.447 1.00 62.38 98 MET A CA 1
ATOM 775 C C . MET A 1 98 ? 69.540 -29.018 -44.377 1.00 62.38 98 MET A C 1
ATOM 777 O O . MET A 1 98 ? 68.426 -28.535 -44.195 1.00 62.38 98 MET A O 1
ATOM 781 N N . GLY A 1 99 ? 69.770 -29.919 -45.340 1.00 63.94 99 GLY A N 1
ATOM 782 C CA . GLY A 1 99 ? 68.745 -30.439 -46.250 1.00 63.94 99 GLY A CA 1
ATOM 783 C C . GLY A 1 99 ? 67.720 -31.345 -45.561 1.00 63.94 99 GLY A C 1
ATOM 784 O O . GLY A 1 99 ? 66.530 -31.251 -45.849 1.00 63.94 99 GLY A O 1
ATOM 785 N N . ALA A 1 100 ? 68.150 -32.168 -44.601 1.00 61.50 100 ALA A N 1
ATOM 786 C CA . ALA A 1 100 ? 67.253 -33.023 -43.820 1.00 61.50 100 ALA A CA 1
ATOM 787 C C . ALA A 1 100 ? 66.364 -32.233 -42.836 1.00 61.50 100 ALA A C 1
ATOM 789 O O . ALA A 1 100 ? 65.268 -32.682 -42.507 1.00 61.50 100 ALA A O 1
ATOM 790 N N . GLY A 1 101 ? 66.786 -31.035 -42.408 1.00 58.31 101 GLY A N 1
ATOM 791 C CA . GLY A 1 101 ? 65.974 -30.136 -41.577 1.00 58.31 101 GLY A CA 1
ATOM 792 C C . GLY A 1 101 ? 64.808 -29.462 -42.314 1.00 58.31 101 GLY A C 1
ATOM 793 O O . GLY A 1 101 ? 63.865 -29.009 -41.673 1.00 58.31 101 GLY A O 1
ATOM 794 N N . LEU A 1 102 ? 64.831 -29.428 -43.652 1.00 57.75 102 LEU A N 1
ATOM 795 C CA . LEU A 1 102 ? 63.788 -28.801 -44.478 1.00 57.75 102 LEU A CA 1
ATOM 796 C C . LEU A 1 102 ? 62.566 -29.704 -44.733 1.00 57.75 102 LEU A C 1
ATOM 798 O O . LEU A 1 102 ? 61.597 -29.249 -45.332 1.00 57.75 102 LEU A O 1
ATOM 802 N N . LEU A 1 103 ? 62.583 -30.960 -44.272 1.00 54.50 103 LEU A N 1
ATOM 803 C CA . LEU A 1 103 ? 61.485 -31.922 -44.460 1.00 54.50 103 LEU A CA 1
ATOM 804 C C . LEU A 1 103 ? 60.570 -32.078 -43.229 1.00 54.50 103 LEU A C 1
ATOM 806 O O . LEU A 1 103 ? 59.674 -32.916 -43.234 1.00 54.50 103 LEU A O 1
ATOM 810 N N . TRP A 1 104 ? 60.745 -31.244 -42.198 1.00 51.59 104 TRP A N 1
ATOM 811 C CA . TRP A 1 104 ? 59.854 -31.156 -41.033 1.00 51.59 104 TRP A CA 1
ATOM 812 C C . TRP A 1 104 ? 59.063 -29.840 -41.035 1.00 51.59 104 TRP A C 1
ATOM 814 O O . TRP A 1 104 ? 59.141 -29.033 -40.113 1.00 51.59 104 TRP A O 1
ATOM 824 N N . THR A 1 105 ? 58.277 -29.592 -42.080 1.00 58.38 105 THR A N 1
ATOM 825 C CA . THR A 1 105 ? 57.231 -28.565 -42.007 1.00 58.38 105 THR A CA 1
ATOM 826 C C . THR A 1 105 ? 55.974 -29.215 -41.443 1.00 58.38 105 THR A C 1
ATOM 828 O O . THR A 1 105 ? 55.252 -29.900 -42.165 1.00 58.38 105 THR A O 1
ATOM 831 N N . GLY A 1 106 ? 55.731 -29.052 -40.140 1.00 62.88 106 GLY A N 1
ATOM 832 C CA . GLY A 1 106 ? 54.414 -29.336 -39.571 1.00 62.88 106 GLY A CA 1
ATOM 833 C C . GLY A 1 106 ? 53.360 -28.475 -40.269 1.00 62.88 106 GLY A C 1
ATOM 834 O O . GLY A 1 106 ? 53.635 -27.319 -40.597 1.00 62.88 106 GLY A O 1
ATOM 835 N N . GLU A 1 107 ? 52.178 -29.037 -40.525 1.00 54.94 107 GLU A N 1
ATOM 836 C CA . GLU A 1 107 ? 51.049 -28.266 -41.037 1.00 54.94 107 GLU A CA 1
ATOM 837 C C . GLU A 1 107 ? 50.691 -27.186 -40.018 1.00 54.94 107 GLU A C 1
ATOM 839 O O . GLU A 1 107 ? 50.110 -27.446 -38.965 1.00 54.94 107 GLU A O 1
ATOM 844 N N . VAL A 1 108 ? 51.089 -25.953 -40.316 1.00 55.44 108 VAL A N 1
ATOM 845 C CA . VAL A 1 108 ? 50.557 -24.786 -39.630 1.00 55.44 108 VAL A CA 1
ATOM 846 C C . VAL A 1 108 ? 49.188 -24.569 -40.253 1.00 55.44 108 VAL A C 1
ATOM 848 O O . VAL A 1 108 ? 49.069 -23.972 -41.324 1.00 55.44 108 VAL A O 1
ATOM 851 N N . HIS A 1 109 ? 48.151 -25.116 -39.623 1.00 51.91 109 HIS A N 1
ATOM 852 C CA . HIS A 1 109 ? 46.793 -24.695 -39.917 1.00 51.91 109 HIS A CA 1
ATOM 853 C C . HIS A 1 109 ? 46.735 -23.196 -39.621 1.00 51.91 109 HIS A C 1
ATOM 855 O O . HIS A 1 109 ? 46.819 -22.746 -38.479 1.00 51.91 109 HIS A O 1
ATOM 861 N N . ALA A 1 110 ? 46.691 -22.393 -40.681 1.00 41.56 110 ALA A N 1
ATOM 862 C CA . ALA A 1 110 ? 46.322 -20.999 -40.574 1.00 41.56 110 ALA A CA 1
ATOM 863 C C . ALA A 1 110 ? 44.821 -20.973 -40.272 1.00 41.56 110 ALA A C 1
ATOM 865 O O . ALA A 1 110 ? 43.998 -20.800 -41.170 1.00 41.56 110 ALA A O 1
ATOM 866 N N . GLU A 1 111 ? 44.465 -21.214 -39.009 1.00 50.88 111 GLU A N 1
ATOM 867 C CA . GLU A 1 111 ? 43.129 -20.917 -38.511 1.00 50.88 111 GLU A CA 1
ATOM 868 C C . GLU A 1 111 ? 42.899 -19.436 -38.827 1.00 50.88 111 GLU A C 1
ATOM 870 O O . GLU A 1 111 ? 43.692 -18.578 -38.421 1.00 50.88 111 GLU A O 1
ATOM 875 N N . GLY A 1 112 ? 41.871 -19.145 -39.624 1.00 50.72 112 GLY A N 1
ATOM 876 C CA . GLY A 1 112 ? 41.501 -17.786 -40.001 1.00 50.72 112 GLY A CA 1
ATOM 877 C C . GLY A 1 112 ? 41.575 -16.840 -38.802 1.00 50.72 112 GLY A C 1
ATOM 878 O O . GLY A 1 112 ? 41.191 -17.203 -37.692 1.00 50.72 112 GLY A O 1
ATOM 879 N N . GLY A 1 113 ? 42.142 -15.656 -39.047 1.00 58.22 113 GLY A N 1
ATOM 880 C CA . GLY A 1 113 ? 42.610 -14.715 -38.032 1.00 58.22 113 GLY A CA 1
ATOM 881 C C . GLY A 1 113 ? 41.698 -14.537 -36.817 1.00 58.22 113 GLY A C 1
ATOM 882 O O . GLY A 1 113 ? 40.476 -14.605 -36.897 1.00 58.22 113 GLY A O 1
ATOM 883 N N . SER A 1 114 ? 42.326 -14.232 -35.682 1.00 69.38 114 SER A N 1
ATOM 884 C CA . SER A 1 114 ? 41.742 -14.142 -34.336 1.00 69.38 114 SER A CA 1
ATOM 885 C C . SER A 1 114 ? 40.620 -13.105 -34.140 1.00 69.38 114 SER A C 1
ATOM 887 O O . SER A 1 114 ? 40.221 -12.872 -33.002 1.00 69.38 114 SER A O 1
ATOM 889 N N . CYS A 1 115 ? 40.122 -12.468 -35.203 1.00 69.56 115 CYS A N 1
ATOM 890 C CA . CYS A 1 115 ? 39.119 -11.414 -35.145 1.00 69.56 115 CYS A CA 1
ATOM 891 C C . CYS A 1 115 ? 38.025 -11.593 -36.213 1.00 69.56 115 CYS A C 1
ATOM 893 O O . CYS A 1 115 ? 38.336 -11.925 -37.359 1.00 69.56 115 CYS A O 1
ATOM 895 N N . PRO A 1 116 ? 36.745 -11.348 -35.864 1.00 72.25 116 PRO A N 1
ATOM 896 C CA . PRO A 1 116 ? 35.635 -11.397 -36.815 1.00 72.25 116 PRO A CA 1
ATOM 897 C C . PRO A 1 116 ? 35.802 -10.353 -37.931 1.00 72.25 116 PRO A C 1
ATOM 899 O O . PRO A 1 116 ? 36.498 -9.349 -37.766 1.00 72.25 116 PRO A O 1
ATOM 902 N N . SER A 1 117 ? 35.141 -10.573 -39.073 1.00 68.75 117 SER A N 1
ATOM 903 C CA . SER A 1 117 ? 35.189 -9.656 -40.220 1.00 68.75 117 SER A CA 1
ATOM 904 C C . SER A 1 117 ? 34.876 -8.213 -39.803 1.00 68.75 117 SER A C 1
ATOM 906 O O . SER A 1 117 ? 33.868 -7.956 -39.150 1.00 68.75 117 SER A O 1
ATOM 908 N N . GLY A 1 118 ? 35.748 -7.273 -40.180 1.00 66.88 118 GLY A N 1
ATOM 909 C CA . GLY A 1 118 ? 35.662 -5.864 -39.768 1.00 66.88 118 GLY A CA 1
ATOM 910 C C . GLY A 1 118 ? 36.516 -5.499 -38.549 1.00 66.88 118 GLY A C 1
ATOM 911 O O . GLY A 1 118 ? 36.509 -4.338 -38.147 1.00 66.88 118 GLY A O 1
ATOM 912 N N . TYR A 1 119 ? 37.287 -6.443 -37.995 1.00 76.88 119 TYR A N 1
ATOM 913 C CA . TYR A 1 119 ? 38.217 -6.197 -36.893 1.00 76.88 119 TYR A CA 1
ATOM 914 C C . TYR A 1 119 ? 39.637 -6.712 -37.189 1.00 76.88 119 TYR A C 1
ATOM 916 O O . TYR A 1 119 ? 39.813 -7.726 -37.859 1.00 76.88 119 TYR A O 1
ATOM 924 N N . TYR A 1 120 ? 40.654 -6.014 -36.677 1.00 74.31 120 TYR A N 1
ATOM 925 C CA . TYR A 1 120 ? 42.067 -6.389 -36.749 1.00 74.31 120 TYR A CA 1
ATOM 926 C C . TYR A 1 120 ? 42.611 -6.711 -35.347 1.00 74.31 120 TYR A C 1
ATOM 928 O O . TYR A 1 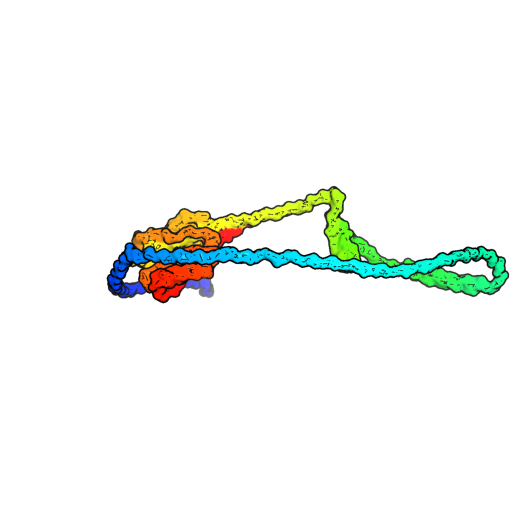120 ? 42.147 -6.121 -34.364 1.00 74.31 120 TYR A O 1
ATOM 936 N N . PRO A 1 121 ? 43.575 -7.640 -35.221 1.00 75.44 121 PRO A N 1
ATOM 937 C CA . PRO A 1 121 ? 44.162 -7.976 -33.931 1.00 75.44 121 PRO A CA 1
ATOM 938 C C . PRO A 1 121 ? 44.988 -6.803 -33.388 1.00 75.44 121 PRO A C 1
ATOM 940 O O . PRO A 1 121 ? 45.816 -6.224 -34.090 1.00 75.44 121 PRO A O 1
ATOM 943 N N . VAL A 1 122 ? 44.777 -6.478 -32.117 1.00 73.69 122 VAL A N 1
ATOM 944 C CA . VAL A 1 122 ? 45.527 -5.486 -31.342 1.00 73.69 122 VAL A CA 1
ATOM 945 C C . VAL A 1 122 ? 46.092 -6.151 -30.098 1.00 73.69 122 VAL A C 1
ATOM 947 O O . VAL A 1 122 ? 45.360 -6.779 -29.336 1.00 73.69 122 VAL A O 1
ATOM 950 N N . GLY A 1 123 ? 47.399 -6.038 -29.882 1.00 69.94 123 GLY A N 1
ATOM 951 C CA . GLY A 1 123 ? 48.041 -6.680 -28.740 1.00 69.94 123 GLY A CA 1
ATOM 952 C C . GLY A 1 123 ? 49.526 -6.953 -28.929 1.00 69.94 123 GLY A C 1
ATOM 953 O O . GLY A 1 123 ? 50.012 -7.074 -30.050 1.00 69.94 123 GLY A O 1
ATOM 954 N N . GLY A 1 124 ? 50.239 -7.066 -27.812 1.00 68.81 124 GLY A N 1
ATOM 955 C CA . GLY A 1 124 ? 51.629 -7.511 -27.715 1.00 68.81 124 GLY A CA 1
ATOM 956 C C . GLY A 1 124 ? 51.811 -8.346 -26.444 1.00 68.81 124 GLY A C 1
ATOM 957 O O . GLY A 1 124 ? 50.994 -8.236 -25.535 1.00 68.81 124 GLY A O 1
ATOM 958 N N . GLN A 1 125 ? 52.836 -9.211 -26.420 1.00 54.00 125 GLN A N 1
ATOM 959 C CA . GLN A 1 125 ? 53.235 -10.123 -25.325 1.00 54.00 125 GLN A CA 1
ATOM 960 C C . GLN A 1 125 ? 52.177 -10.361 -24.219 1.00 54.00 125 GLN A C 1
ATOM 962 O O . GLN A 1 125 ? 52.347 -9.935 -23.080 1.00 54.00 125 GLN A O 1
ATOM 967 N N . GLY A 1 126 ? 51.102 -11.088 -24.551 1.00 57.12 126 GLY A N 1
ATOM 968 C CA . GLY A 1 126 ? 50.210 -11.709 -23.559 1.00 57.12 126 GLY A CA 1
ATOM 969 C C . GLY A 1 126 ? 48.756 -11.230 -23.527 1.00 57.12 126 GLY A C 1
ATOM 970 O O . GLY A 1 126 ? 47.927 -11.924 -22.946 1.00 57.12 126 GLY A O 1
ATOM 971 N N . THR A 1 127 ? 48.403 -10.121 -24.182 1.00 53.69 127 THR A N 1
ATOM 972 C CA . THR A 1 127 ? 47.001 -9.679 -24.323 1.00 53.69 127 THR A CA 1
ATOM 973 C C . THR A 1 127 ? 46.666 -9.421 -25.786 1.00 53.69 127 THR A C 1
ATOM 975 O O . THR A 1 127 ? 47.213 -8.517 -26.407 1.00 53.69 127 THR A O 1
ATOM 978 N N . MET A 1 128 ? 45.766 -10.239 -26.336 1.00 70.75 128 MET A N 1
ATOM 979 C CA . MET A 1 128 ? 45.262 -10.147 -27.711 1.00 70.75 128 MET A CA 1
ATOM 980 C C . MET A 1 128 ? 43.796 -9.700 -27.665 1.00 70.75 128 MET A C 1
ATOM 982 O O . MET A 1 128 ? 42.978 -10.334 -27.000 1.00 70.75 128 MET A O 1
ATOM 986 N N . GLY A 1 129 ? 43.465 -8.611 -28.354 1.00 74.88 129 GLY A N 1
ATOM 987 C CA . GLY A 1 129 ? 42.106 -8.100 -28.539 1.00 74.88 129 GLY A CA 1
ATOM 988 C C . GLY A 1 129 ? 41.835 -7.763 -30.004 1.00 74.88 129 GLY A C 1
ATOM 989 O O . GLY A 1 129 ? 42.726 -7.856 -30.842 1.00 74.88 129 GLY A O 1
ATOM 990 N N . CYS A 1 130 ? 40.608 -7.359 -30.323 1.00 81.50 130 CYS A N 1
ATOM 991 C CA . CYS A 1 130 ? 40.193 -7.004 -31.680 1.00 81.50 130 CYS A CA 1
ATOM 992 C C . CYS A 1 130 ? 39.742 -5.542 -31.730 1.00 81.50 130 CYS A C 1
ATOM 994 O O . CYS A 1 130 ? 38.877 -5.140 -30.953 1.00 81.50 130 CYS A O 1
ATOM 996 N N . ALA A 1 131 ? 40.302 -4.754 -32.648 1.00 76.06 131 ALA A N 1
ATOM 997 C CA . ALA A 1 131 ? 39.912 -3.365 -32.886 1.00 76.06 131 ALA A CA 1
ATOM 998 C C . ALA A 1 131 ? 39.215 -3.217 -34.248 1.00 76.06 131 ALA A C 1
ATOM 1000 O O . ALA A 1 131 ? 39.571 -3.929 -35.184 1.00 76.06 131 ALA A O 1
ATOM 1001 N N . PRO A 1 132 ? 38.217 -2.329 -34.387 1.00 68.00 132 PRO A N 1
ATOM 1002 C CA . PRO A 1 132 ? 37.470 -2.175 -35.634 1.00 68.00 132 PRO A CA 1
ATOM 1003 C C . PRO A 1 132 ? 38.342 -1.566 -36.743 1.00 68.00 132 PRO A C 1
ATOM 1005 O O . PRO A 1 132 ? 39.115 -0.638 -36.488 1.00 68.00 132 PRO A O 1
ATOM 1008 N N . LEU A 1 133 ? 38.212 -2.059 -37.980 1.00 70.19 133 LEU A N 1
ATOM 1009 C CA . LEU A 1 133 ? 38.882 -1.474 -39.143 1.00 70.19 133 LEU A CA 1
ATOM 1010 C C . LEU A 1 133 ? 38.291 -0.077 -39.431 1.00 70.19 133 LEU A C 1
ATOM 1012 O O . LEU A 1 133 ? 37.069 0.074 -39.534 1.00 70.19 133 LEU A O 1
ATOM 1016 N N . PRO A 1 134 ? 39.127 0.962 -39.605 1.00 58.19 134 PRO A N 1
ATOM 1017 C CA . PRO A 1 134 ? 38.647 2.278 -40.003 1.00 58.19 134 PRO A CA 1
ATOM 1018 C C . PRO A 1 134 ? 38.056 2.200 -41.419 1.00 58.19 134 PRO A C 1
ATOM 1020 O O . PRO A 1 134 ? 38.760 1.914 -42.382 1.00 58.19 134 PRO A O 1
ATOM 1023 N N . GLY A 1 135 ? 36.749 2.436 -41.543 1.00 61.53 135 GLY A N 1
ATOM 1024 C CA . GLY A 1 135 ? 36.041 2.472 -42.830 1.00 61.53 135 GLY A CA 1
ATOM 1025 C C . GLY A 1 135 ? 35.271 1.203 -43.207 1.00 61.53 135 GLY A C 1
ATOM 1026 O O . GLY A 1 135 ? 34.448 1.262 -44.118 1.00 61.53 135 GLY A O 1
ATOM 1027 N N . SER A 1 136 ? 35.434 0.083 -42.491 1.00 58.03 136 SER A N 1
ATOM 1028 C CA . SER A 1 136 ? 34.453 -1.004 -42.568 1.00 58.03 136 SER A CA 1
ATOM 1029 C C . SER A 1 136 ? 33.245 -0.592 -41.742 1.00 58.03 136 SER A C 1
ATOM 1031 O O . SER A 1 136 ? 33.348 -0.453 -40.523 1.00 58.03 136 SER A O 1
ATOM 1033 N N . GLY A 1 137 ? 32.134 -0.326 -42.430 1.00 57.53 137 GLY A N 1
ATOM 1034 C CA . GLY A 1 137 ? 30.878 0.102 -41.836 1.00 57.53 137 GLY A CA 1
ATOM 1035 C C . GLY A 1 137 ? 30.593 -0.671 -40.558 1.00 57.53 137 GLY A C 1
ATOM 1036 O O . GLY A 1 137 ? 30.525 -1.897 -40.557 1.00 57.53 137 GLY A O 1
ATOM 1037 N N . ASN A 1 138 ? 30.463 0.092 -39.482 1.00 57.62 138 ASN A N 1
ATOM 1038 C CA . ASN A 1 138 ? 29.971 -0.337 -38.193 1.00 57.62 138 ASN A CA 1
ATOM 1039 C C . ASN A 1 138 ? 28.569 -0.923 -38.438 1.00 57.62 138 ASN A C 1
ATOM 1041 O O . ASN A 1 138 ? 27.564 -0.216 -38.390 1.00 57.62 138 ASN A O 1
ATOM 1045 N N . GLN A 1 139 ? 28.480 -2.206 -38.792 1.00 60.62 139 GLN A N 1
ATOM 1046 C CA . GLN A 1 139 ? 27.229 -2.938 -38.695 1.00 60.62 139 GLN A CA 1
ATOM 1047 C C . GLN A 1 139 ? 27.029 -3.188 -37.204 1.00 60.62 139 GLN A C 1
ATOM 1049 O O . GLN A 1 139 ? 27.226 -4.295 -36.710 1.00 60.62 139 GLN A O 1
ATOM 1054 N N . GLN A 1 140 ? 26.701 -2.121 -36.460 1.00 63.47 140 GLN A N 1
ATOM 1055 C CA . GLN A 1 140 ? 26.078 -2.276 -35.159 1.00 63.47 140 GLN A CA 1
ATOM 1056 C C . GLN A 1 140 ? 24.877 -3.180 -35.402 1.00 63.47 140 GLN A C 1
ATOM 1058 O O . GLN A 1 140 ? 23.915 -2.786 -36.067 1.00 63.47 140 GLN A O 1
ATOM 1063 N N . ALA A 1 141 ? 24.950 -4.404 -34.880 1.00 71.06 141 ALA A N 1
ATOM 1064 C CA . ALA A 1 141 ? 23.765 -5.217 -34.708 1.00 71.06 141 ALA A CA 1
ATOM 1065 C C . ALA A 1 141 ? 22.687 -4.324 -34.065 1.00 71.06 141 ALA A C 1
ATOM 1067 O O . ALA A 1 141 ? 23.027 -3.536 -33.170 1.00 71.06 141 ALA A O 1
ATOM 1068 N N . PRO A 1 142 ? 21.423 -4.382 -34.524 1.00 75.62 142 PRO A N 1
ATOM 1069 C CA . PRO A 1 142 ? 20.365 -3.573 -33.943 1.00 75.62 142 PRO A CA 1
ATOM 1070 C C . PRO A 1 142 ? 20.387 -3.730 -32.423 1.00 75.62 142 PRO A C 1
ATOM 1072 O O . PRO A 1 142 ? 20.337 -4.856 -31.920 1.00 75.62 142 PRO A O 1
ATOM 1075 N N . LEU A 1 143 ? 20.506 -2.617 -31.689 1.00 79.31 143 LEU A N 1
ATOM 1076 C CA . LEU A 1 143 ? 20.410 -2.670 -30.235 1.00 79.31 143 LEU A CA 1
ATOM 1077 C C . LEU A 1 143 ? 19.064 -3.311 -29.867 1.00 79.31 143 LEU A C 1
ATOM 1079 O O . LEU A 1 143 ? 18.044 -2.963 -30.477 1.00 79.31 143 LEU A O 1
ATOM 1083 N N . PRO A 1 144 ? 19.034 -4.240 -28.894 1.00 81.06 144 PRO A N 1
ATOM 1084 C CA . PRO A 1 144 ? 17.776 -4.807 -28.442 1.00 81.06 144 PRO A CA 1
ATOM 1085 C C . PRO A 1 144 ? 16.853 -3.672 -27.970 1.00 81.06 144 PRO A C 1
ATOM 1087 O O . PRO A 1 144 ? 17.337 -2.682 -27.409 1.00 81.06 144 PRO A O 1
ATOM 1090 N N . PRO A 1 145 ? 15.532 -3.779 -28.200 1.00 85.88 145 PRO A N 1
ATOM 1091 C CA . PRO A 1 145 ? 14.596 -2.749 -27.776 1.00 85.88 145 PRO A CA 1
ATOM 1092 C C . PRO A 1 145 ? 14.731 -2.502 -26.271 1.00 85.88 145 PRO A C 1
ATOM 1094 O O . PRO A 1 145 ? 14.868 -3.444 -25.486 1.00 85.88 145 PRO A O 1
ATOM 1097 N N . ALA A 1 146 ? 14.691 -1.228 -25.875 1.00 88.12 146 ALA A N 1
ATOM 1098 C CA . ALA A 1 146 ? 14.769 -0.849 -24.472 1.00 88.12 146 ALA A CA 1
ATOM 1099 C C . ALA A 1 146 ? 13.629 -1.502 -23.670 1.00 88.12 146 ALA A C 1
ATOM 1101 O O . ALA A 1 146 ? 12.505 -1.607 -24.181 1.00 88.12 146 ALA A O 1
ATOM 1102 N N . PRO A 1 147 ? 13.892 -1.919 -22.419 1.00 90.06 147 PRO A N 1
ATOM 1103 C CA . PRO A 1 147 ? 12.870 -2.531 -21.595 1.00 90.06 147 PRO A CA 1
ATOM 1104 C C . PRO A 1 147 ? 11.743 -1.535 -21.321 1.00 90.06 147 PRO A C 1
ATOM 1106 O O . PRO A 1 147 ? 11.991 -0.384 -20.954 1.00 90.06 147 PRO A O 1
ATOM 1109 N N . GLN A 1 148 ? 10.500 -1.980 -21.479 1.00 94.06 148 GLN A N 1
ATOM 1110 C CA . GLN A 1 148 ? 9.325 -1.172 -21.158 1.00 94.06 148 GLN A CA 1
ATOM 1111 C C . GLN A 1 148 ? 8.743 -1.622 -19.824 1.00 94.06 148 GLN A C 1
ATOM 1113 O O . GLN A 1 148 ? 8.536 -2.815 -19.598 1.00 94.06 148 GLN A O 1
ATOM 1118 N N . TRP A 1 149 ? 8.457 -0.659 -18.951 1.00 95.19 149 TRP A N 1
ATOM 1119 C CA . TRP A 1 149 ? 7.919 -0.895 -17.615 1.00 95.19 149 TRP A CA 1
ATOM 1120 C C . TRP A 1 149 ? 6.519 -0.302 -17.495 1.00 95.19 149 TRP A C 1
ATOM 1122 O O . TRP A 1 149 ? 6.296 0.867 -17.807 1.00 95.19 149 TRP A O 1
ATOM 1132 N N . GLU A 1 150 ? 5.579 -1.106 -17.014 1.00 96.06 150 GLU A N 1
ATOM 1133 C CA . GLU A 1 150 ? 4.222 -0.682 -16.696 1.00 96.06 150 GLU A CA 1
ATOM 1134 C C . GLU A 1 150 ? 4.104 -0.424 -15.192 1.00 96.06 150 GLU A C 1
ATOM 1136 O O . GLU A 1 150 ? 4.503 -1.257 -14.373 1.00 96.06 150 GLU A O 1
ATOM 1141 N N . ARG A 1 151 ? 3.528 0.726 -14.825 1.00 96.56 151 ARG A N 1
ATOM 1142 C CA . ARG A 1 151 ? 3.232 1.050 -13.425 1.00 96.56 151 ARG A CA 1
ATOM 1143 C C . ARG A 1 151 ? 2.183 0.089 -12.884 1.00 96.56 151 ARG A C 1
ATOM 1145 O O . ARG A 1 151 ? 1.190 -0.199 -13.556 1.00 96.56 151 ARG A O 1
ATOM 1152 N N . ARG A 1 152 ? 2.363 -0.342 -11.642 1.00 98.25 152 ARG A N 1
ATOM 1153 C CA . ARG A 1 152 ? 1.339 -1.079 -10.900 1.00 98.25 152 ARG A CA 1
ATOM 1154 C C . ARG A 1 152 ? 0.850 -0.245 -9.736 1.00 98.25 152 ARG A C 1
ATOM 1156 O O . ARG A 1 152 ? 1.642 0.383 -9.043 1.00 98.25 152 ARG A O 1
ATOM 1163 N N . TRP A 1 153 ? -0.461 -0.254 -9.547 1.00 98.69 153 TRP A N 1
ATOM 1164 C CA . TRP A 1 153 ? -1.157 0.523 -8.535 1.00 98.69 153 TRP A CA 1
ATOM 1165 C C . TRP A 1 153 ? -1.687 -0.373 -7.425 1.00 98.69 153 TRP A C 1
ATOM 1167 O O . TRP A 1 153 ? -2.296 -1.412 -7.688 1.00 98.69 153 TRP A O 1
ATOM 1177 N N . GLY A 1 154 ? -1.525 0.097 -6.196 1.00 98.69 154 GLY A N 1
ATOM 1178 C CA . GLY A 1 154 ? -2.188 -0.427 -5.018 1.00 98.69 154 GLY A CA 1
ATOM 1179 C C . GLY A 1 154 ? -3.007 0.654 -4.317 1.00 98.69 154 GLY A C 1
ATOM 1180 O O . GLY A 1 154 ? -2.832 1.854 -4.543 1.00 98.69 154 GLY A O 1
ATOM 1181 N N . ALA A 1 155 ? -3.941 0.234 -3.474 1.00 98.81 155 ALA A N 1
ATOM 1182 C CA . ALA A 1 155 ? -4.716 1.135 -2.634 1.00 98.81 155 ALA A CA 1
ATOM 1183 C C . ALA A 1 155 ? -5.145 0.449 -1.341 1.00 98.81 155 ALA A C 1
ATOM 1185 O O . ALA A 1 155 ? -5.301 -0.772 -1.293 1.00 98.81 155 ALA A O 1
ATOM 1186 N N . ILE A 1 156 ? -5.346 1.254 -0.304 1.00 98.81 156 ILE A N 1
ATOM 1187 C CA . ILE A 1 156 ? -5.862 0.825 0.990 1.00 98.81 156 ILE A CA 1
ATOM 1188 C C . ILE A 1 156 ? -7.037 1.727 1.348 1.00 98.81 156 ILE A C 1
ATOM 1190 O O . ILE A 1 156 ? -6.945 2.956 1.256 1.00 98.81 156 ILE A O 1
ATOM 1194 N N . ALA A 1 157 ? -8.138 1.098 1.738 1.00 98.69 157 ALA A N 1
ATOM 1195 C CA . ALA A 1 157 ? -9.315 1.752 2.266 1.00 98.69 157 ALA A CA 1
ATOM 1196 C C . ALA A 1 157 ? -9.623 1.219 3.661 1.00 98.69 157 ALA A C 1
ATOM 1198 O O . ALA A 1 157 ? -9.539 0.013 3.886 1.00 98.69 157 ALA A O 1
ATOM 1199 N N . THR A 1 158 ? -10.041 2.081 4.576 1.00 98.25 158 THR A N 1
ATOM 1200 C CA . THR A 1 158 ? -10.448 1.652 5.915 1.00 98.25 158 THR A CA 1
ATOM 1201 C C . THR A 1 158 ? -11.752 2.291 6.353 1.00 98.25 158 THR A C 1
ATOM 1203 O O . THR A 1 158 ? -12.166 3.341 5.857 1.00 98.25 158 THR A O 1
ATOM 1206 N N . ASP A 1 159 ? -12.389 1.642 7.320 1.00 97.44 159 ASP A N 1
ATOM 1207 C CA . ASP A 1 159 ? -13.441 2.210 8.150 1.00 97.44 159 ASP A CA 1
ATOM 1208 C C . ASP A 1 159 ? -13.083 1.963 9.620 1.00 97.44 159 ASP A C 1
ATOM 1210 O O . ASP A 1 159 ? -13.417 0.924 10.190 1.00 97.44 159 ASP A O 1
ATOM 1214 N N . GLY A 1 160 ? -12.348 2.909 10.215 1.00 90.88 160 GLY A N 1
ATOM 1215 C CA . GLY A 1 160 ? -11.821 2.795 11.579 1.00 90.88 160 GLY A CA 1
ATOM 1216 C C . GLY A 1 160 ? -12.868 2.413 12.637 1.00 90.88 160 GLY A C 1
ATOM 1217 O O . GLY A 1 160 ? -12.615 1.503 13.414 1.00 90.88 160 GLY A O 1
ATOM 1218 N N . PRO A 1 161 ? -14.057 3.046 12.685 1.00 92.31 161 PRO A N 1
ATOM 1219 C CA . PRO A 1 161 ? -15.122 2.662 13.615 1.00 92.31 161 PRO A CA 1
ATOM 1220 C C . PRO A 1 161 ? -15.605 1.208 13.538 1.00 92.31 161 PRO A C 1
ATOM 1222 O O . PRO A 1 161 ? -16.127 0.723 14.543 1.00 92.31 161 PRO A O 1
ATOM 1225 N N . ASN A 1 162 ? -15.477 0.561 12.376 1.00 93.94 162 ASN A N 1
ATOM 1226 C CA . ASN A 1 162 ? -15.945 -0.804 12.116 1.00 93.94 162 ASN A CA 1
ATOM 1227 C C . ASN A 1 162 ? -14.787 -1.805 11.950 1.00 93.94 162 ASN A C 1
ATOM 1229 O O . ASN A 1 162 ? -15.026 -2.943 11.556 1.00 93.94 162 ASN A O 1
ATOM 1233 N N . ASP A 1 163 ? -13.544 -1.385 12.219 1.00 92.88 163 ASP A N 1
ATOM 1234 C CA . ASP A 1 163 ? -12.323 -2.188 12.061 1.00 92.88 163 ASP A CA 1
ATOM 1235 C C . ASP A 1 163 ? -12.205 -2.881 10.684 1.00 92.88 163 ASP A C 1
ATOM 1237 O O . ASP A 1 163 ? -11.621 -3.960 10.552 1.00 92.88 163 ASP A O 1
ATOM 1241 N N . ALA A 1 164 ? -12.754 -2.263 9.632 1.00 97.38 164 ALA A N 1
ATOM 1242 C CA . ALA A 1 164 ? -12.746 -2.829 8.287 1.00 97.38 164 ALA A CA 1
ATOM 1243 C C . ALA A 1 164 ? -11.552 -2.308 7.476 1.00 97.38 164 ALA A C 1
ATOM 1245 O O . ALA A 1 164 ? -11.332 -1.099 7.383 1.00 97.38 164 ALA A O 1
ATOM 1246 N N . LEU A 1 165 ? -10.808 -3.228 6.851 1.00 98.06 165 LEU A N 1
ATOM 1247 C CA . LEU A 1 165 ? -9.655 -2.943 5.990 1.00 98.06 165 LEU A CA 1
ATOM 1248 C C . LEU A 1 165 ? -9.859 -3.555 4.602 1.00 98.06 165 LEU A C 1
ATOM 1250 O O . LEU A 1 165 ? -9.880 -4.778 4.448 1.00 98.06 165 LEU A O 1
ATOM 1254 N N . GLY A 1 166 ? -9.931 -2.699 3.591 1.00 98.50 166 GLY A N 1
ATOM 1255 C CA . GLY A 1 166 ? -9.954 -3.061 2.183 1.00 98.50 166 GLY A CA 1
ATOM 1256 C C . GLY A 1 166 ? -8.638 -2.767 1.480 1.00 98.50 166 GLY A C 1
ATOM 1257 O O . GLY A 1 166 ? -8.025 -1.725 1.713 1.00 98.50 166 GLY A O 1
ATOM 1258 N N . VAL A 1 167 ? -8.203 -3.663 0.599 1.00 9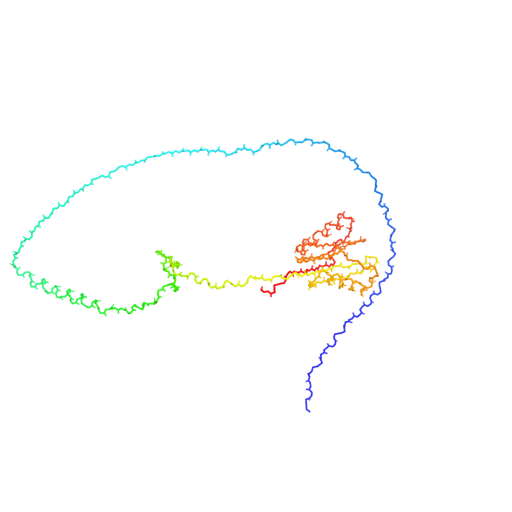8.62 167 VAL A N 1
ATOM 1259 C CA . VAL A 1 167 ? -6.914 -3.552 -0.091 1.00 98.62 167 VAL A CA 1
ATOM 1260 C C . VAL A 1 167 ? -7.027 -3.902 -1.571 1.00 98.62 167 VAL A C 1
ATOM 1262 O O . VAL A 1 167 ? -7.868 -4.690 -1.996 1.00 98.62 167 VAL A O 1
ATOM 1265 N N . ALA A 1 168 ? -6.145 -3.318 -2.372 1.00 98.69 168 ALA A N 1
ATOM 1266 C CA . ALA A 1 168 ? -5.910 -3.709 -3.752 1.00 98.69 168 ALA A CA 1
ATOM 1267 C C . ALA A 1 168 ? -4.417 -3.598 -4.062 1.00 98.69 168 ALA A C 1
ATOM 1269 O O . ALA A 1 168 ? -3.769 -2.645 -3.629 1.00 98.69 168 ALA A O 1
ATOM 1270 N N . THR A 1 169 ? -3.894 -4.543 -4.838 1.00 98.50 169 THR A N 1
ATOM 1271 C CA . THR A 1 169 ? -2.512 -4.553 -5.333 1.00 98.50 169 THR A CA 1
ATOM 1272 C C . THR A 1 169 ? -2.486 -4.895 -6.820 1.00 98.50 169 THR A C 1
ATOM 1274 O O . THR A 1 169 ? -3.446 -5.458 -7.360 1.00 98.50 169 THR A O 1
ATOM 1277 N N . ASP A 1 170 ? -1.388 -4.536 -7.482 1.00 97.62 170 ASP A N 1
ATOM 1278 C CA . ASP A 1 170 ? -1.062 -4.917 -8.861 1.00 97.62 170 ASP A CA 1
ATOM 1279 C C . ASP A 1 170 ? -2.107 -4.526 -9.916 1.00 97.62 170 ASP A C 1
ATOM 1281 O O . ASP A 1 170 ? -2.271 -5.186 -10.944 1.00 97.62 170 ASP A O 1
ATOM 1285 N N . LYS A 1 171 ? -2.820 -3.420 -9.691 1.00 98.50 171 LYS A N 1
ATOM 1286 C CA . LYS A 1 171 ? -3.805 -2.897 -10.646 1.00 98.50 171 LYS A CA 1
ATOM 1287 C C . LYS A 1 171 ? -3.154 -2.028 -11.705 1.00 98.50 171 LYS A C 1
ATOM 1289 O O . LYS A 1 171 ? -2.072 -1.475 -11.509 1.00 98.50 171 LYS A O 1
ATOM 1294 N N . ARG A 1 172 ? -3.818 -1.897 -12.855 1.00 97.19 172 ARG A N 1
ATOM 1295 C CA . ARG A 1 172 ? -3.289 -1.121 -13.990 1.00 97.19 172 ARG A CA 1
ATOM 1296 C C . ARG A 1 172 ? -3.495 0.377 -13.820 1.00 97.19 172 ARG A C 1
ATOM 1298 O O . ARG A 1 172 ? -2.818 1.172 -14.462 1.00 97.19 172 ARG A O 1
ATOM 1305 N N . SER A 1 173 ? -4.417 0.784 -12.949 1.00 98.31 173 SER A N 1
ATOM 1306 C CA . SER A 1 173 ? -4.707 2.196 -12.708 1.00 98.31 173 SER A CA 1
ATOM 1307 C C . SER A 1 173 ? -5.037 2.494 -11.250 1.00 98.31 173 SER A C 1
ATOM 1309 O O . SER A 1 173 ? -5.575 1.651 -10.528 1.00 98.31 173 SER A O 1
ATOM 1311 N N . LYS A 1 174 ? -4.801 3.749 -10.848 1.00 98.50 174 LYS A N 1
ATOM 1312 C CA . LYS A 1 174 ? -5.205 4.281 -9.539 1.00 98.50 174 LYS A CA 1
ATOM 1313 C C . LYS A 1 174 ? -6.698 4.084 -9.280 1.00 98.50 174 LYS A C 1
ATOM 1315 O O . LYS A 1 174 ? -7.086 3.666 -8.197 1.00 98.50 174 LYS A O 1
ATOM 1320 N N . ARG A 1 175 ? -7.535 4.371 -10.286 1.00 98.62 175 ARG A N 1
ATOM 1321 C CA . ARG A 1 175 ? -9.000 4.278 -10.186 1.00 98.62 175 ARG A CA 1
ATOM 1322 C C . ARG A 1 175 ? -9.452 2.849 -9.902 1.00 98.62 175 ARG A C 1
ATOM 1324 O O . ARG A 1 175 ? -10.266 2.645 -9.008 1.00 98.62 175 ARG A O 1
ATOM 1331 N N . GLU A 1 176 ? -8.911 1.884 -10.641 1.00 98.69 176 GLU A N 1
ATOM 1332 C CA . GLU A 1 176 ? -9.193 0.462 -10.437 1.00 98.69 176 GLU A CA 1
ATOM 1333 C C . GLU A 1 176 ? -8.757 0.008 -9.037 1.00 98.69 176 GLU A C 1
ATOM 1335 O O . GLU A 1 176 ? -9.557 -0.585 -8.314 1.00 98.69 176 GLU A O 1
ATOM 1340 N N . ALA A 1 177 ? -7.533 0.356 -8.616 1.00 98.81 177 ALA A N 1
ATOM 1341 C CA . ALA A 1 177 ? -7.034 0.042 -7.277 1.00 98.81 177 ALA A CA 1
ATOM 1342 C C . ALA A 1 177 ? -7.945 0.605 -6.180 1.00 98.81 177 ALA A C 1
ATOM 1344 O O . ALA A 1 177 ? -8.382 -0.131 -5.297 1.00 98.81 177 ALA A O 1
ATOM 1345 N N . SER A 1 178 ? -8.286 1.894 -6.252 1.00 98.81 178 SER A N 1
ATOM 1346 C CA . SER A 1 178 ? -9.148 2.537 -5.259 1.00 98.81 178 SER A CA 1
ATOM 1347 C C . SER A 1 178 ? -10.553 1.938 -5.228 1.00 98.81 178 SER A C 1
ATOM 1349 O O . SER A 1 178 ? -11.101 1.719 -4.151 1.00 98.81 178 SER A O 1
ATOM 1351 N N . GLN A 1 179 ? -11.144 1.636 -6.385 1.00 98.75 179 GLN A N 1
ATOM 1352 C CA . GLN A 1 179 ? -12.468 1.021 -6.436 1.00 98.75 179 GLN A CA 1
ATOM 1353 C C . GLN A 1 179 ? -12.468 -0.369 -5.789 1.00 98.75 179 GLN A C 1
ATOM 1355 O O . GLN A 1 179 ? -13.349 -0.653 -4.979 1.00 98.75 179 GLN A O 1
ATOM 1360 N N . ILE A 1 180 ? -11.476 -1.207 -6.105 1.00 98.81 180 ILE A N 1
ATOM 1361 C CA . ILE A 1 180 ? -11.357 -2.554 -5.536 1.00 98.81 180 ILE A CA 1
ATOM 1362 C C . ILE A 1 180 ? -11.113 -2.480 -4.026 1.00 98.81 180 ILE A C 1
ATOM 1364 O O . ILE A 1 180 ? -11.801 -3.167 -3.279 1.00 98.81 180 ILE A O 1
ATOM 1368 N N . ALA A 1 181 ? -10.229 -1.594 -3.557 1.00 98.81 181 ALA A N 1
ATOM 1369 C CA . ALA A 1 181 ? -9.983 -1.421 -2.125 1.00 98.81 181 ALA A CA 1
ATOM 1370 C C . ALA A 1 181 ? -11.247 -0.965 -1.370 1.00 98.81 181 ALA A C 1
ATOM 1372 O O . ALA A 1 181 ? -11.553 -1.489 -0.302 1.00 98.81 181 ALA A O 1
ATOM 1373 N N . MET A 1 182 ? -12.038 -0.039 -1.930 1.00 98.75 182 MET A N 1
ATOM 1374 C CA . MET A 1 182 ? -13.320 0.356 -1.328 1.00 98.75 182 MET A CA 1
ATOM 1375 C C . MET A 1 182 ? -14.330 -0.796 -1.287 1.00 98.75 182 MET A C 1
ATOM 1377 O O . MET A 1 182 ? -15.042 -0.941 -0.294 1.00 98.75 182 MET A O 1
ATOM 1381 N N . GLN A 1 183 ? -14.423 -1.592 -2.355 1.00 98.69 183 GLN A N 1
ATOM 1382 C CA . GLN A 1 183 ? -15.318 -2.751 -2.407 1.00 98.69 183 GLN A CA 1
ATOM 1383 C C . GLN A 1 183 ? -14.908 -3.814 -1.385 1.00 98.69 183 GLN A C 1
ATOM 1385 O O . GLN A 1 183 ? -15.763 -4.302 -0.651 1.00 98.69 183 GLN A O 1
ATOM 1390 N N . ASP A 1 184 ? -13.613 -4.109 -1.283 1.00 98.69 184 ASP A N 1
ATOM 1391 C CA . ASP A 1 184 ? -13.063 -5.048 -0.306 1.00 98.69 184 ASP A CA 1
ATOM 1392 C C . ASP A 1 184 ? -13.345 -4.579 1.133 1.00 98.69 184 ASP A C 1
ATOM 1394 O O . ASP A 1 184 ? -13.865 -5.346 1.941 1.00 98.69 184 ASP A O 1
ATOM 1398 N N . CYS A 1 185 ? -13.146 -3.288 1.431 1.00 98.69 185 CYS A N 1
ATOM 1399 C CA . CYS A 1 185 ? -13.477 -2.706 2.739 1.00 98.69 185 CYS A CA 1
ATOM 1400 C C . CYS A 1 185 ? -14.963 -2.891 3.087 1.00 98.69 185 CYS A C 1
ATOM 1402 O O . CYS A 1 185 ? -15.296 -3.360 4.176 1.00 98.69 185 CYS A O 1
ATOM 1404 N N . LYS A 1 186 ? -15.862 -2.586 2.142 1.00 98.38 186 LYS A N 1
ATOM 1405 C CA . LYS A 1 186 ? -17.310 -2.753 2.339 1.00 98.38 186 LYS A CA 1
ATOM 1406 C C . LYS A 1 186 ? -17.697 -4.218 2.520 1.00 98.38 186 LYS A C 1
ATOM 1408 O O . LYS A 1 186 ? -18.518 -4.535 3.374 1.00 98.38 186 LYS A O 1
ATOM 1413 N N . SER A 1 187 ? -17.074 -5.119 1.760 1.00 98.31 187 SER A N 1
ATOM 1414 C CA . SER A 1 187 ? -17.320 -6.563 1.865 1.00 98.31 187 SER A CA 1
ATOM 1415 C C . SER A 1 187 ? -16.934 -7.136 3.232 1.00 98.31 187 SER A C 1
ATOM 1417 O O . SER A 1 187 ? -17.522 -8.116 3.679 1.00 98.31 187 SER A O 1
ATOM 1419 N N . LYS A 1 188 ? -15.996 -6.482 3.925 1.00 97.44 188 LYS A N 1
ATOM 1420 C CA . LYS A 1 188 ? -15.527 -6.836 5.270 1.00 97.44 188 LYS A CA 1
ATOM 1421 C C . LYS A 1 188 ? -16.309 -6.146 6.394 1.00 97.44 188 LYS A C 1
ATOM 1423 O O . LYS A 1 188 ? -15.867 -6.167 7.537 1.00 97.44 188 LYS A O 1
ATOM 1428 N N . GLY A 1 189 ? -17.461 -5.547 6.087 1.00 96.81 189 GLY A N 1
ATOM 1429 C CA . GLY A 1 189 ? -18.348 -4.927 7.077 1.00 96.81 189 GLY A CA 1
ATOM 1430 C C . GLY A 1 189 ? -18.124 -3.429 7.295 1.00 96.81 189 GLY A C 1
ATOM 1431 O O . GLY A 1 189 ? -18.749 -2.849 8.179 1.00 96.81 189 GLY A O 1
ATOM 1432 N N . GLY A 1 190 ? -17.272 -2.783 6.494 1.00 97.56 190 GLY A N 1
ATOM 1433 C CA . GLY A 1 190 ? -17.126 -1.330 6.521 1.00 97.56 190 GLY A CA 1
ATOM 1434 C C . GLY A 1 190 ? -18.357 -0.625 5.945 1.00 97.56 190 GLY A C 1
ATOM 1435 O O . GLY A 1 190 ? -18.834 -0.953 4.859 1.00 97.56 190 GLY A O 1
ATOM 1436 N N . VAL A 1 191 ? -18.857 0.382 6.655 1.00 96.62 191 VAL A N 1
ATOM 1437 C CA . VAL A 1 191 ? -20.018 1.195 6.262 1.00 96.62 191 VAL A CA 1
ATOM 1438 C C . VAL A 1 191 ? -19.555 2.501 5.616 1.00 96.62 191 VAL A C 1
ATOM 1440 O O . VAL A 1 191 ? -20.022 2.872 4.539 1.00 96.62 191 VAL A O 1
ATOM 1443 N N . SER A 1 192 ? -18.575 3.158 6.234 1.00 96.50 192 SER A N 1
ATOM 1444 C CA . SER A 1 192 ? -18.030 4.461 5.838 1.00 96.50 192 SER A CA 1
ATOM 1445 C C . SER A 1 192 ? -16.588 4.336 5.343 1.00 96.50 192 SER A C 1
ATOM 1447 O O . SER A 1 192 ? -15.705 5.094 5.742 1.00 96.50 192 SER A O 1
ATOM 1449 N N . CYS A 1 193 ? -16.346 3.360 4.465 1.00 98.06 193 CYS A N 1
ATOM 1450 C CA . CYS A 1 193 ? -15.032 3.114 3.872 1.00 98.06 193 CYS A CA 1
ATOM 1451 C C . CYS A 1 193 ? -14.499 4.337 3.116 1.00 98.06 193 CYS A C 1
ATOM 1453 O O . CYS A 1 193 ? -15.156 4.848 2.204 1.00 98.06 193 CYS A O 1
ATOM 1455 N N . LYS A 1 194 ? -13.268 4.741 3.434 1.00 98.19 194 LYS A N 1
ATOM 1456 C CA . LYS A 1 194 ? -12.526 5.818 2.762 1.00 98.19 194 LYS A CA 1
ATOM 1457 C C . LYS A 1 194 ? -11.171 5.313 2.283 1.00 98.19 194 LYS A C 1
ATOM 1459 O O . LYS A 1 194 ? -10.613 4.409 2.888 1.00 98.19 194 LYS A O 1
ATOM 1464 N N . ILE A 1 195 ? -10.638 5.904 1.217 1.00 98.50 195 ILE A N 1
ATOM 1465 C CA . ILE A 1 195 ? -9.273 5.620 0.755 1.00 98.50 195 ILE A CA 1
ATOM 1466 C C . ILE A 1 195 ? -8.287 6.379 1.637 1.00 98.50 195 ILE A C 1
ATOM 1468 O O . ILE A 1 195 ? -8.318 7.608 1.653 1.00 98.50 195 ILE A O 1
ATOM 1472 N N . ASP A 1 196 ? -7.404 5.659 2.327 1.00 98.19 196 ASP A N 1
ATOM 1473 C CA . ASP A 1 196 ? -6.323 6.274 3.106 1.00 98.19 196 ASP A CA 1
ATOM 1474 C C . ASP A 1 196 ? -5.095 6.525 2.234 1.00 98.19 196 ASP A C 1
ATOM 1476 O O . ASP A 1 196 ? -4.464 7.575 2.325 1.00 98.19 196 ASP A O 1
ATOM 1480 N N . VAL A 1 197 ? -4.772 5.578 1.347 1.00 98.31 197 VAL A N 1
ATOM 1481 C CA . VAL A 1 197 ? -3.660 5.716 0.406 1.00 98.31 197 VAL A CA 1
ATOM 1482 C C . VAL A 1 197 ? -3.957 5.008 -0.909 1.00 98.31 197 VAL A C 1
ATOM 1484 O O . VAL A 1 197 ? -4.555 3.933 -0.951 1.00 98.31 197 VAL A O 1
ATOM 1487 N N . ALA A 1 198 ? -3.499 5.609 -2.001 1.00 98.44 198 ALA A N 1
ATOM 1488 C CA . ALA A 1 198 ? -3.362 4.959 -3.294 1.00 98.44 198 ALA A CA 1
ATOM 1489 C C . ALA A 1 198 ? -1.950 5.249 -3.806 1.00 98.44 198 ALA A C 1
ATOM 1491 O O . ALA A 1 198 ? -1.562 6.413 -3.914 1.00 98.44 198 ALA A O 1
ATOM 1492 N N . TYR A 1 199 ? -1.195 4.191 -4.071 1.00 98.50 199 TYR A N 1
ATOM 1493 C CA . TYR A 1 199 ? 0.244 4.219 -4.310 1.00 98.50 199 TYR A CA 1
ATOM 1494 C C . TYR A 1 199 ? 0.581 3.436 -5.576 1.00 98.50 199 TYR A C 1
ATOM 1496 O O . TYR A 1 199 ? -0.194 2.589 -6.023 1.00 98.50 199 TYR A O 1
ATOM 1504 N N . ASP A 1 200 ? 1.741 3.711 -6.155 1.00 98.31 200 ASP A N 1
ATOM 1505 C CA . ASP A 1 200 ? 2.241 2.985 -7.312 1.00 98.31 200 ASP A CA 1
ATOM 1506 C C . ASP A 1 200 ? 3.755 2.857 -7.271 1.00 98.31 200 ASP A C 1
ATOM 1508 O O . ASP A 1 200 ? 4.437 3.721 -6.722 1.00 98.31 200 ASP A O 1
ATOM 1512 N N . ASN A 1 201 ? 4.265 1.770 -7.850 1.00 97.56 201 ASN A N 1
ATOM 1513 C CA . ASN A 1 201 ? 5.691 1.435 -7.867 1.00 97.56 201 ASN A CA 1
ATOM 1514 C C . ASN A 1 201 ? 6.344 1.483 -6.475 1.00 97.56 201 ASN A C 1
ATOM 1516 O O . ASN A 1 201 ? 7.508 1.853 -6.327 1.00 97.56 201 ASN A O 1
ATOM 1520 N N . GLN A 1 202 ? 5.560 1.152 -5.453 1.00 98.31 202 GLN A N 1
ATOM 1521 C CA . GLN A 1 202 ? 5.874 1.358 -4.045 1.00 98.31 202 GLN A CA 1
ATOM 1522 C C . GLN A 1 202 ? 5.206 0.277 -3.195 1.00 98.31 202 GLN A C 1
ATOM 1524 O O . GLN A 1 202 ? 4.372 -0.502 -3.670 1.00 98.31 202 GLN A O 1
ATOM 1529 N N . CYS A 1 203 ? 5.572 0.256 -1.921 1.00 98.69 203 CYS A N 1
ATOM 1530 C CA . CYS A 1 203 ? 4.973 -0.567 -0.889 1.00 98.69 203 CYS A CA 1
ATOM 1531 C C . CYS A 1 203 ? 4.174 0.292 0.088 1.00 98.69 203 CYS A C 1
ATOM 1533 O O . CYS A 1 203 ? 4.496 1.456 0.311 1.00 98.69 203 CYS A O 1
ATOM 1535 N N . ALA A 1 204 ? 3.148 -0.290 0.694 1.00 98.56 204 ALA A N 1
ATOM 1536 C CA . ALA A 1 204 ? 2.339 0.334 1.724 1.00 98.56 204 ALA A CA 1
ATOM 1537 C C . ALA A 1 204 ? 2.285 -0.532 2.979 1.00 98.56 204 ALA A C 1
ATOM 1539 O O . ALA A 1 204 ? 2.409 -1.757 2.910 1.00 98.56 204 ALA A O 1
ATOM 1540 N N . ALA A 1 205 ? 2.086 0.125 4.116 1.00 98.69 205 ALA A N 1
ATOM 1541 C CA . ALA A 1 205 ? 1.938 -0.497 5.418 1.00 98.69 205 ALA A CA 1
ATOM 1542 C C . ALA A 1 205 ? 0.761 0.126 6.177 1.00 98.69 205 ALA A C 1
ATOM 1544 O O . ALA A 1 205 ? 0.564 1.342 6.156 1.00 98.69 205 ALA A O 1
ATOM 1545 N N . VAL A 1 206 ? 0.005 -0.721 6.869 1.00 98.56 206 VAL A N 1
ATOM 1546 C CA . VAL A 1 206 ? -0.956 -0.336 7.904 1.00 98.56 206 VAL A CA 1
ATOM 1547 C C . VAL A 1 206 ? -0.327 -0.700 9.235 1.00 98.56 206 VAL A C 1
ATOM 1549 O O . VAL A 1 206 ? -0.012 -1.869 9.466 1.00 98.56 206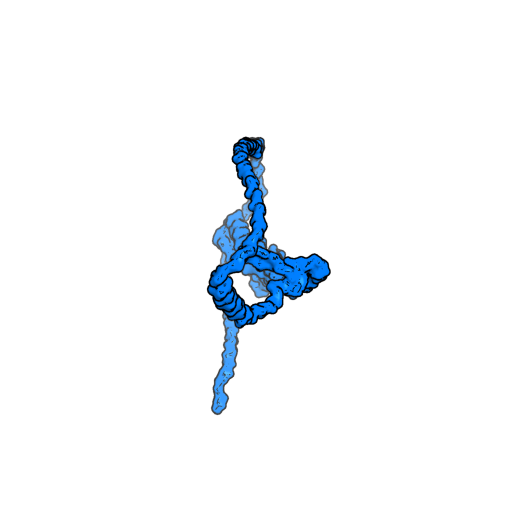 VAL A O 1
ATOM 1552 N N . VAL A 1 207 ? -0.141 0.283 10.105 1.00 98.62 207 VAL A N 1
ATOM 1553 C CA . VAL A 1 207 ? 0.371 0.081 11.462 1.00 98.62 207 VAL A CA 1
ATOM 1554 C C . VAL A 1 207 ? -0.753 0.364 12.441 1.00 98.62 207 VAL A C 1
ATOM 1556 O O . VAL A 1 207 ? -1.396 1.410 12.368 1.00 98.62 207 VAL A O 1
ATOM 1559 N N . VAL A 1 208 ? -0.987 -0.576 13.350 1.00 97.81 208 VAL A N 1
ATOM 1560 C CA . VAL A 1 208 ? -2.041 -0.499 14.364 1.00 97.81 208 VAL A CA 1
ATOM 1561 C C . VAL A 1 208 ? -1.390 -0.411 15.736 1.00 97.81 208 VAL A C 1
ATOM 1563 O O . VAL A 1 208 ? -0.389 -1.078 15.996 1.00 97.81 208 VAL A O 1
ATOM 1566 N N . GLY A 1 209 ? -1.962 0.418 16.602 1.00 97.31 209 GLY A N 1
ATOM 1567 C CA . GLY A 1 209 ? -1.676 0.461 18.030 1.00 97.31 209 GLY A CA 1
ATOM 1568 C C . GLY A 1 209 ? -2.978 0.476 18.825 1.00 97.31 209 GLY A C 1
ATOM 1569 O O . GLY A 1 209 ? -4.077 0.539 18.265 1.00 97.31 209 GLY A O 1
ATOM 1570 N N . ASP A 1 210 ? -2.874 0.434 20.146 1.00 95.62 210 ASP A N 1
ATOM 1571 C CA . ASP A 1 210 ? -4.049 0.482 21.008 1.00 95.62 210 ASP A CA 1
ATOM 1572 C C . ASP A 1 210 ? -4.768 1.826 20.841 1.00 95.62 210 ASP A C 1
ATOM 1574 O O . ASP A 1 210 ? -4.264 2.876 21.231 1.00 95.62 210 ASP A O 1
ATOM 1578 N N . GLY A 1 211 ? -5.967 1.791 20.256 1.00 91.00 211 GLY A N 1
ATOM 1579 C CA . GLY A 1 211 ? -6.812 2.972 20.074 1.00 91.00 211 GLY A CA 1
ATOM 1580 C C . GLY A 1 211 ? -6.639 3.712 18.746 1.00 91.00 211 GLY A C 1
ATOM 1581 O O . GLY A 1 211 ? -7.316 4.722 18.545 1.00 91.00 211 GLY A O 1
ATOM 1582 N N . GLY A 1 212 ? -5.805 3.227 17.820 1.00 94.62 212 GLY A N 1
ATOM 1583 C CA . GLY A 1 212 ? -5.660 3.871 16.516 1.00 94.62 212 GLY A CA 1
ATOM 1584 C C . GLY A 1 212 ? -4.827 3.101 15.498 1.00 94.62 212 GLY A C 1
ATOM 1585 O O . GLY A 1 212 ? -4.220 2.073 15.784 1.00 94.62 212 GLY A O 1
ATOM 1586 N N . TYR A 1 213 ? -4.790 3.635 14.283 1.00 97.00 213 TYR A N 1
ATOM 1587 C CA . TYR A 1 213 ? -3.977 3.116 13.192 1.00 97.00 213 TYR A CA 1
ATOM 1588 C C . TYR A 1 213 ? -3.426 4.269 12.359 1.00 97.00 213 TYR A C 1
ATOM 1590 O O . TYR A 1 213 ? -3.949 5.385 12.379 1.00 97.00 213 TYR A O 1
ATOM 1598 N N . ASN A 1 214 ? -2.375 3.987 11.602 1.00 97.94 214 ASN A N 1
ATOM 1599 C CA . ASN A 1 214 ? -1.918 4.838 10.518 1.00 97.94 214 ASN A CA 1
ATOM 1600 C C . ASN A 1 214 ? -1.644 3.992 9.275 1.00 97.94 214 ASN A C 1
ATOM 1602 O O . ASN A 1 214 ? -1.411 2.784 9.355 1.00 97.94 214 ASN A O 1
ATOM 1606 N N . VAL A 1 215 ? -1.713 4.643 8.119 1.00 98.25 215 VAL A N 1
ATOM 1607 C CA . VAL A 1 215 ? -1.457 4.029 6.820 1.00 98.25 215 VAL A CA 1
ATOM 1608 C C . VAL A 1 215 ? -0.449 4.901 6.093 1.00 98.25 215 VAL A C 1
ATOM 1610 O O . VAL A 1 215 ? -0.600 6.121 6.055 1.00 98.25 215 VAL A O 1
ATOM 1613 N N . GLY A 1 216 ? 0.575 4.282 5.521 1.00 97.75 216 GLY A N 1
ATOM 1614 C CA . GLY A 1 216 ? 1.611 4.984 4.776 1.00 97.75 216 GLY A CA 1
ATOM 1615 C C . GLY A 1 216 ? 2.178 4.132 3.653 1.00 97.75 216 GLY A C 1
ATOM 1616 O O . GLY A 1 216 ? 1.944 2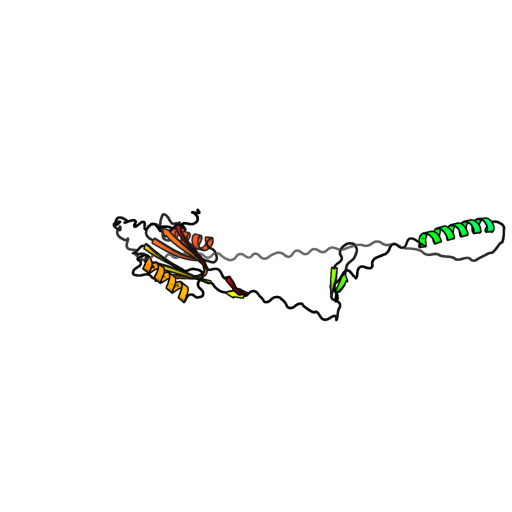.925 3.584 1.00 97.75 216 GLY A O 1
ATOM 1617 N N . ASN A 1 217 ? 2.931 4.771 2.767 1.00 98.56 217 ASN A N 1
ATOM 1618 C CA . ASN A 1 217 ? 3.616 4.132 1.652 1.00 98.56 217 ASN A CA 1
ATOM 1619 C C . ASN A 1 217 ? 5.054 4.636 1.529 1.00 98.56 217 ASN A C 1
ATOM 1621 O O . ASN A 1 217 ? 5.368 5.766 1.896 1.00 98.56 217 ASN A O 1
ATOM 1625 N N . ALA A 1 218 ? 5.927 3.782 1.009 1.00 98.50 218 ALA A N 1
ATOM 1626 C CA . ALA A 1 218 ? 7.327 4.079 0.753 1.00 98.50 218 ALA A CA 1
ATOM 1627 C C . ALA A 1 218 ? 7.869 3.193 -0.377 1.00 98.50 218 ALA A C 1
ATOM 1629 O O . ALA A 1 218 ? 7.198 2.280 -0.851 1.00 98.50 218 ALA A O 1
ATOM 1630 N N . ALA A 1 219 ? 9.110 3.435 -0.799 1.00 97.94 219 ALA A N 1
ATOM 1631 C CA . ALA A 1 219 ? 9.758 2.641 -1.844 1.00 97.94 219 ALA A CA 1
ATOM 1632 C C . ALA A 1 219 ? 9.882 1.144 -1.491 1.00 97.94 219 ALA A C 1
ATOM 1634 O O . ALA A 1 219 ? 9.836 0.303 -2.383 1.00 97.94 219 ALA A O 1
ATOM 1635 N N . THR A 1 220 ? 10.010 0.804 -0.205 1.00 98.44 220 THR A N 1
ATOM 1636 C CA . THR A 1 220 ? 10.127 -0.577 0.286 1.00 98.44 220 THR A CA 1
ATOM 1637 C C . THR A 1 220 ? 9.223 -0.810 1.495 1.00 98.44 220 THR A C 1
ATOM 1639 O O . THR A 1 220 ? 8.788 0.141 2.153 1.00 98.44 220 THR A O 1
ATOM 1642 N N . VAL A 1 221 ? 8.949 -2.082 1.804 1.00 98.56 221 VAL A N 1
ATOM 1643 C CA . VAL A 1 221 ? 8.158 -2.473 2.983 1.00 98.56 221 VAL A CA 1
ATOM 1644 C C . VAL A 1 221 ? 8.806 -1.965 4.268 1.00 98.56 221 VAL A C 1
ATOM 1646 O O . VAL A 1 221 ? 8.119 -1.365 5.089 1.00 98.56 221 VAL A O 1
ATOM 1649 N N . ASP A 1 222 ? 10.120 -2.135 4.417 1.00 98.62 222 ASP A N 1
ATOM 1650 C CA . ASP A 1 222 ? 10.832 -1.778 5.648 1.00 98.62 222 ASP A CA 1
ATOM 1651 C C . ASP A 1 222 ? 10.735 -0.286 5.958 1.00 98.62 222 ASP A C 1
ATOM 1653 O O . ASP A 1 222 ? 10.490 0.096 7.100 1.00 98.62 222 ASP A O 1
ATOM 1657 N N . ILE A 1 223 ? 10.854 0.570 4.937 1.00 98.62 223 ILE A N 1
ATOM 1658 C CA . ILE A 1 223 ? 10.727 2.020 5.113 1.00 98.62 223 ILE A CA 1
ATOM 1659 C C . ILE A 1 223 ? 9.279 2.386 5.458 1.00 98.62 223 ILE A C 1
ATOM 1661 O O . ILE A 1 223 ? 9.055 3.203 6.353 1.00 98.62 223 ILE A O 1
ATOM 1665 N N . ALA A 1 224 ? 8.293 1.770 4.795 1.00 98.50 224 ALA A N 1
ATOM 1666 C CA . ALA A 1 224 ? 6.878 2.024 5.069 1.00 98.50 224 ALA A CA 1
ATOM 1667 C C . ALA A 1 224 ? 6.509 1.624 6.507 1.00 98.50 224 ALA A C 1
ATOM 1669 O O . ALA A 1 224 ? 5.866 2.392 7.222 1.00 98.50 224 ALA A O 1
ATOM 1670 N N . VAL A 1 225 ? 6.972 0.454 6.958 1.00 98.81 225 VAL A N 1
ATOM 1671 C CA . VAL A 1 225 ? 6.762 -0.030 8.326 1.00 98.81 225 VAL A CA 1
ATOM 1672 C C . VAL A 1 225 ? 7.513 0.837 9.329 1.00 98.81 225 VAL A C 1
ATOM 1674 O O . VAL A 1 225 ? 6.910 1.271 10.304 1.00 98.81 225 VAL A O 1
ATOM 1677 N N . ALA A 1 226 ? 8.793 1.141 9.108 1.00 98.75 226 ALA A N 1
ATOM 1678 C CA . ALA A 1 226 ? 9.573 1.974 10.021 1.00 98.75 226 ALA A CA 1
ATOM 1679 C C . ALA A 1 226 ? 8.943 3.364 10.196 1.00 98.75 226 ALA A C 1
ATOM 1681 O O . ALA A 1 226 ? 8.811 3.847 11.323 1.00 98.75 226 ALA A O 1
ATOM 1682 N N . SER A 1 227 ? 8.490 3.973 9.097 1.00 98.56 227 SER A N 1
ATOM 1683 C CA . SER A 1 227 ? 7.774 5.248 9.123 1.00 98.56 227 SER A CA 1
ATOM 1684 C C . SER A 1 227 ? 6.450 5.136 9.882 1.00 98.56 227 SER A C 1
ATOM 1686 O O . SER A 1 227 ? 6.225 5.921 10.801 1.00 98.56 227 SER A O 1
ATOM 1688 N N . GLY A 1 228 ? 5.616 4.134 9.586 1.00 98.50 228 GLY A N 1
ATOM 1689 C CA . GLY A 1 228 ? 4.336 3.946 10.275 1.00 98.50 228 GLY A CA 1
ATOM 1690 C C . GLY A 1 228 ? 4.485 3.614 11.765 1.00 98.50 228 GLY A C 1
ATOM 1691 O O . GLY A 1 228 ? 3.722 4.102 12.600 1.00 98.50 228 GLY A O 1
ATOM 1692 N N . MET A 1 229 ? 5.509 2.842 12.135 1.00 98.69 229 MET A N 1
ATOM 1693 C CA . MET A 1 229 ? 5.849 2.539 13.529 1.00 98.69 229 MET A CA 1
ATOM 1694 C C . MET A 1 229 ? 6.297 3.792 14.276 1.00 98.69 229 MET A C 1
ATOM 1696 O O . MET A 1 229 ? 5.880 3.997 15.417 1.00 98.69 229 MET A O 1
ATOM 1700 N N . LYS A 1 230 ? 7.101 4.650 13.636 1.00 98.50 230 LYS A N 1
ATOM 1701 C CA . LYS A 1 230 ? 7.474 5.955 14.187 1.00 98.50 230 LYS A CA 1
ATOM 1702 C C . LYS A 1 230 ? 6.235 6.827 14.396 1.00 98.50 230 LYS A C 1
ATOM 1704 O O . LYS A 1 230 ? 6.019 7.287 15.508 1.00 98.50 230 LYS A O 1
ATOM 1709 N N . THR A 1 231 ? 5.378 6.971 13.384 1.00 98.38 231 THR A N 1
ATOM 1710 C CA . THR A 1 231 ? 4.124 7.736 13.485 1.00 98.38 231 THR A CA 1
ATOM 1711 C C . THR A 1 231 ? 3.205 7.210 14.588 1.00 98.38 231 THR A C 1
ATOM 1713 O O . THR A 1 231 ? 2.610 7.997 15.316 1.00 98.38 231 THR A O 1
ATOM 1716 N N . CYS A 1 232 ? 3.110 5.889 14.749 1.00 98.38 232 CYS A N 1
ATOM 1717 C CA . CYS A 1 232 ? 2.312 5.268 15.805 1.00 98.38 232 CYS A CA 1
ATOM 1718 C C . CYS A 1 232 ? 2.823 5.649 17.206 1.00 98.38 232 CYS A C 1
ATOM 1720 O O . CYS A 1 232 ? 2.042 6.087 18.050 1.00 98.38 232 CYS A O 1
ATOM 1722 N N . ARG A 1 233 ? 4.141 5.542 17.430 1.00 97.69 233 ARG A N 1
ATOM 1723 C CA . ARG A 1 233 ? 4.781 5.870 18.716 1.00 97.69 233 ARG A CA 1
ATOM 1724 C C . ARG A 1 233 ? 4.753 7.365 19.017 1.00 97.69 233 ARG A C 1
ATOM 1726 O O . ARG A 1 233 ? 4.422 7.745 20.133 1.00 97.69 233 ARG A O 1
ATOM 1733 N N . ASP A 1 234 ? 5.050 8.202 18.027 1.00 97.94 234 ASP A N 1
ATOM 1734 C CA . ASP A 1 234 ? 5.008 9.663 18.162 1.00 97.94 234 ASP A CA 1
ATOM 1735 C C . ASP A 1 234 ? 3.581 10.161 18.437 1.00 97.94 234 ASP A C 1
ATOM 1737 O O . ASP A 1 234 ? 3.388 11.167 19.114 1.00 97.94 234 ASP A O 1
ATOM 1741 N N . GLY A 1 235 ? 2.573 9.429 17.951 1.00 96.75 235 GLY A N 1
ATOM 1742 C CA . GLY A 1 235 ? 1.164 9.646 18.275 1.00 96.75 235 GLY A CA 1
ATOM 1743 C C . GLY A 1 235 ? 0.753 9.191 19.681 1.00 96.75 235 GLY A C 1
ATOM 1744 O O . GLY A 1 235 ? -0.410 9.351 20.043 1.00 96.75 235 GLY A O 1
ATOM 1745 N N . GLY A 1 236 ? 1.671 8.620 20.469 1.00 97.19 236 GLY A N 1
ATOM 1746 C CA . GLY A 1 236 ? 1.420 8.167 21.838 1.00 97.19 236 GLY A CA 1
ATOM 1747 C C . GLY A 1 236 ? 0.667 6.839 21.951 1.00 97.19 236 GLY A C 1
ATOM 1748 O O . GLY A 1 236 ? 0.171 6.523 23.031 1.00 97.19 236 GLY A O 1
ATOM 1749 N N . LEU A 1 237 ? 0.557 6.061 20.867 1.00 96.94 237 LEU A N 1
ATOM 1750 C CA . LEU A 1 237 ? -0.105 4.755 20.893 1.00 96.94 237 LEU A CA 1
ATOM 1751 C C . LEU A 1 237 ? 0.831 3.670 21.447 1.00 96.94 237 LEU A C 1
ATOM 1753 O O . LEU A 1 237 ? 2.037 3.664 21.189 1.00 96.94 237 LEU A O 1
ATOM 1757 N N . THR A 1 238 ? 0.261 2.712 22.176 1.00 97.25 238 THR A N 1
ATOM 1758 C CA . THR A 1 238 ? 0.963 1.522 22.681 1.00 97.25 238 THR A CA 1
ATOM 1759 C C . THR A 1 238 ? 0.729 0.316 21.775 1.00 97.25 238 THR A C 1
ATOM 1761 O O . THR A 1 238 ? -0.149 0.337 20.916 1.00 97.25 238 THR A O 1
ATOM 1764 N N . ASN A 1 239 ? 1.542 -0.738 21.925 1.00 97.31 239 ASN A N 1
ATOM 1765 C CA . ASN A 1 239 ? 1.431 -1.981 21.145 1.00 97.31 239 ASN A CA 1
ATOM 1766 C C . ASN A 1 239 ? 1.429 -1.780 19.616 1.00 97.31 239 ASN A C 1
ATOM 1768 O O . ASN A 1 239 ? 0.802 -2.537 18.876 1.00 97.31 239 ASN A O 1
ATOM 1772 N N . CYS A 1 240 ? 2.166 -0.772 19.139 1.00 98.25 240 CYS A N 1
ATOM 1773 C CA . CYS A 1 240 ? 2.359 -0.515 17.716 1.00 98.25 240 CYS A CA 1
ATOM 1774 C C . CYS A 1 240 ? 2.967 -1.735 17.015 1.00 98.25 240 CYS A C 1
ATOM 1776 O O . CYS A 1 240 ? 4.045 -2.192 17.402 1.00 98.25 240 CYS A O 1
ATOM 1778 N N . HIS A 1 241 ? 2.315 -2.223 15.966 1.00 98.31 241 HIS A N 1
ATOM 1779 C CA . HIS A 1 241 ? 2.821 -3.289 15.105 1.00 98.31 241 HIS A CA 1
ATOM 1780 C C . HIS A 1 241 ? 2.299 -3.127 13.674 1.00 98.31 241 HIS A C 1
ATOM 1782 O O . HIS A 1 241 ? 1.242 -2.538 13.436 1.00 98.31 241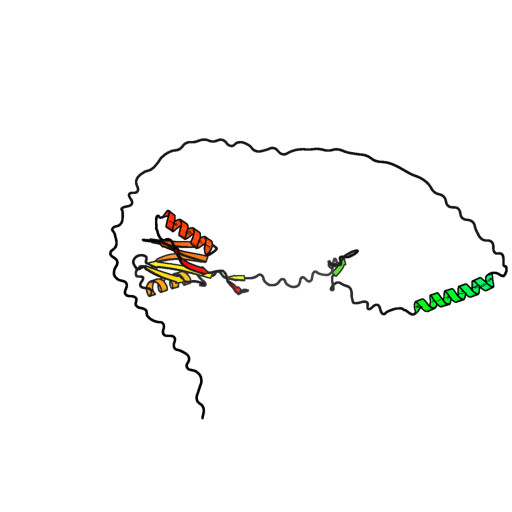 HIS A O 1
ATOM 1788 N N . ALA A 1 242 ? 3.044 -3.653 12.701 1.00 98.19 242 ALA A N 1
ATOM 1789 C CA . ALA A 1 242 ? 2.564 -3.735 11.328 1.00 98.19 242 ALA A CA 1
ATOM 1790 C C . ALA A 1 242 ? 1.414 -4.749 11.253 1.00 98.19 242 ALA A C 1
ATOM 1792 O O . ALA A 1 242 ? 1.589 -5.920 11.581 1.00 98.19 242 ALA A O 1
ATOM 1793 N N . TYR A 1 243 ? 0.244 -4.285 10.827 1.00 97.94 243 TYR A N 1
ATOM 1794 C CA . TYR A 1 243 ? -0.956 -5.100 10.659 1.00 97.94 243 TYR A CA 1
ATOM 1795 C C . TYR A 1 243 ? -1.083 -5.643 9.234 1.00 97.94 243 TYR A C 1
ATOM 1797 O O . TYR A 1 243 ? -1.488 -6.783 9.024 1.00 97.94 243 TYR A O 1
ATOM 1805 N N . TYR A 1 244 ? -0.717 -4.831 8.243 1.00 98.31 244 TYR A N 1
ATOM 1806 C CA . TYR A 1 244 ? -0.745 -5.219 6.837 1.00 98.31 244 TYR A CA 1
ATOM 1807 C C . TYR A 1 244 ? 0.399 -4.558 6.084 1.00 98.31 244 TYR A C 1
ATOM 1809 O O . TYR A 1 244 ? 0.691 -3.386 6.316 1.00 98.31 244 TYR A O 1
ATOM 1817 N N . THR A 1 245 ? 1.008 -5.283 5.150 1.00 98.50 245 THR A N 1
ATOM 1818 C CA . THR A 1 245 ? 1.984 -4.743 4.204 1.00 98.50 245 THR A CA 1
ATOM 1819 C C . THR A 1 245 ? 1.759 -5.346 2.825 1.00 98.50 245 THR A C 1
ATOM 1821 O O . THR A 1 245 ? 1.390 -6.512 2.697 1.00 98.50 245 THR A O 1
ATOM 1824 N N . ALA A 1 246 ? 1.969 -4.551 1.780 1.00 98.06 246 ALA A N 1
ATOM 1825 C CA . ALA A 1 246 ? 1.963 -5.040 0.406 1.00 98.06 246 ALA A CA 1
ATOM 1826 C C . ALA A 1 246 ? 2.696 -4.083 -0.528 1.00 98.06 246 ALA A C 1
ATOM 1828 O O . ALA A 1 246 ? 2.872 -2.909 -0.210 1.00 98.06 246 ALA A O 1
ATOM 1829 N N . CYS A 1 247 ? 3.082 -4.579 -1.701 1.00 98.50 247 CYS A N 1
ATOM 1830 C CA . CYS A 1 247 ? 3.707 -3.778 -2.743 1.00 98.50 247 CYS A CA 1
ATOM 1831 C C . CYS A 1 247 ? 2.927 -3.863 -4.050 1.00 98.50 247 CYS A C 1
ATOM 1833 O O . CYS A 1 247 ? 2.213 -4.825 -4.314 1.00 98.50 247 CYS A O 1
ATOM 1835 N N . SER A 1 248 ? 3.069 -2.832 -4.874 1.00 98.44 248 SER A N 1
ATOM 1836 C CA . SER A 1 248 ? 2.642 -2.829 -6.271 1.00 98.44 248 SER A CA 1
ATOM 1837 C C . SER A 1 248 ? 3.799 -2.272 -7.083 1.00 98.44 248 SER A C 1
ATOM 1839 O O . SER A 1 248 ? 3.930 -1.063 -7.255 1.00 98.44 248 SER A O 1
ATOM 1841 N N . LEU A 1 249 ? 4.704 -3.171 -7.473 1.00 97.88 249 LEU A N 1
ATOM 1842 C CA . LEU A 1 249 ? 5.971 -2.848 -8.130 1.00 97.88 249 LEU A CA 1
ATOM 1843 C C . LEU A 1 249 ? 5.799 -2.814 -9.655 1.00 97.88 249 LEU A C 1
ATOM 1845 O O . LEU A 1 249 ? 4.930 -3.510 -10.184 1.00 97.88 249 LEU A O 1
ATOM 1849 N N . PRO A 1 250 ? 6.610 -2.029 -10.386 1.00 96.50 250 PRO A N 1
ATOM 1850 C CA . PRO A 1 250 ? 6.497 -1.966 -11.836 1.00 96.50 250 PRO A CA 1
ATOM 1851 C C . PRO A 1 250 ? 6.762 -3.338 -12.464 1.00 96.50 250 PRO A C 1
ATOM 1853 O O . PRO A 1 250 ? 7.662 -4.067 -12.048 1.00 96.50 250 PRO A O 1
ATOM 1856 N N . VAL A 1 251 ? 5.997 -3.676 -13.502 1.00 96.31 251 VAL A N 1
ATOM 1857 C CA . VAL A 1 251 ? 6.147 -4.939 -14.241 1.00 96.31 251 VAL A CA 1
ATOM 1858 C C . VAL A 1 251 ? 6.741 -4.655 -15.610 1.00 96.31 251 VAL A C 1
ATOM 1860 O O . VAL A 1 251 ? 6.300 -3.746 -16.311 1.00 96.31 251 VAL A O 1
ATOM 1863 N N . ARG A 1 252 ? 7.735 -5.449 -16.008 1.00 93.81 252 ARG A N 1
ATOM 1864 C CA . ARG A 1 252 ? 8.329 -5.363 -17.340 1.00 93.81 252 ARG A CA 1
ATOM 1865 C C . ARG A 1 252 ? 7.380 -5.962 -18.380 1.00 93.81 252 ARG A C 1
ATOM 1867 O O . ARG A 1 252 ? 6.961 -7.107 -18.241 1.00 93.81 252 ARG A O 1
ATOM 1874 N N . ILE A 1 253 ? 7.063 -5.193 -19.417 1.00 93.56 253 ILE A N 1
ATOM 1875 C CA . ILE A 1 253 ? 6.147 -5.575 -20.505 1.00 93.56 253 ILE A CA 1
ATOM 1876 C C . ILE A 1 253 ? 6.849 -5.755 -21.861 1.00 93.56 253 ILE A C 1
ATOM 1878 O O . ILE A 1 253 ? 6.245 -6.298 -22.784 1.00 93.56 253 ILE A O 1
ATOM 1882 N N . ARG A 1 254 ? 8.111 -5.326 -21.989 1.00 86.75 254 ARG A N 1
ATOM 1883 C CA . ARG A 1 254 ? 8.967 -5.534 -23.169 1.00 86.75 254 ARG A CA 1
ATOM 1884 C C . ARG A 1 254 ? 10.435 -5.552 -22.751 1.00 86.75 254 ARG A C 1
ATOM 1886 O O . ARG A 1 254 ? 10.757 -4.856 -21.764 1.00 86.75 254 ARG A O 1
#